Protein AF-A0A965PMW1-F1 (afdb_monomer)

Mean predicted aligned error: 20.01 Å

Radius of gyration: 27.86 Å; Cα contacts (8 Å, |Δi|>4): 475; chains: 1; bounding box: 63×75×69 Å

Nearest PDB structures (foldseek):
  8hjw-assembly1_B  TM=5.246E-01  e=1.794E-01  Chloroflexus aurantiacus
  1jzt-assembly1_A  TM=4.539E-01  e=1.115E-01  Saccharomyces cerevisiae
  6g6v-assembly1_A  TM=6.018E-01  e=4.377E-01  Mycobacterium tuberculosis H37Rv
  3d3k-assembly1_B  TM=4.411E-01  e=4.930E-01  Homo sapiens
  2f9f-assembly1_A  TM=4.747E-01  e=9.481E-01  Archaeoglobus fulgidus DSM 4304

Foldseek 3Di:
DAWDADPVRAIADPPDDRDHNDNVRRVVVVVVVCVVVVHDVVVVPLQQDQLEEEEEDPVALLAVVNLVVVLVSVVVVGQYAYEYQDAPVPCPSVCVSCVVSVRDPVRYHHPVRDQCLVVCSVVSHQEYEEQDPVSQVVNVVRHNHQYWHWPDDNVDTDTDRDDPDPDDPPPVPPPPPQDWDLPFDPLLLVLLVVLVVCCVVPNDPADDPVLNVLSVCSVVSHTHGLVRLVVLLVCVVLVVLCPQDPVRDRRVSSCSSSRHPRNNVCSVVVNVVVVVVCVVPDPDPPPPPQDQPDADPVVRDTDGDPDDAPDQDPVRDGHHVCPCVVVCVVCVVVVNDDDDDPDDPVDDDDD

Structure (mmCIF, N/CA/C/O backbone):
data_AF-A0A965PMW1-F1
#
_entry.id   AF-A0A965PMW1-F1
#
loop_
_atom_site.group_PDB
_atom_site.id
_atom_site.type_symbol
_atom_site.label_atom_id
_atom_site.label_alt_id
_atom_site.label_comp_id
_atom_site.label_asym_id
_atom_site.label_entity_id
_atom_site.label_seq_id
_atom_site.pdbx_PDB_ins_code
_atom_site.Cartn_x
_atom_site.Cartn_y
_atom_site.Cartn_z
_atom_site.occupancy
_atom_site.B_iso_or_equiv
_atom_site.auth_seq_id
_atom_site.auth_comp_id
_atom_site.auth_asym_id
_atom_site.auth_atom_id
_atom_site.pdbx_PDB_model_num
ATOM 1 N N . MET A 1 1 ? -21.856 -0.845 21.610 1.00 62.38 1 MET A N 1
ATOM 2 C CA . MET A 1 1 ? -22.686 0.350 21.436 1.00 62.38 1 MET A CA 1
ATOM 3 C C . MET A 1 1 ? -22.948 0.983 22.792 1.00 62.38 1 MET A C 1
ATOM 5 O O . MET A 1 1 ? -23.988 0.737 23.389 1.00 62.38 1 MET A O 1
ATOM 9 N N . PRO A 1 2 ? -22.039 1.828 23.284 1.00 74.81 2 PRO A N 1
ATOM 10 C CA . PRO A 1 2 ? -22.284 2.564 24.512 1.00 74.81 2 PRO A CA 1
ATOM 11 C C . PRO A 1 2 ? -23.347 3.649 24.327 1.00 74.81 2 PRO A C 1
ATOM 13 O O . PRO A 1 2 ? -23.647 4.106 23.215 1.00 74.81 2 PRO A O 1
ATOM 16 N N . VAL A 1 3 ? -23.906 4.079 25.453 1.00 83.56 3 VAL A N 1
ATOM 17 C CA . VAL A 1 3 ? -24.819 5.216 25.542 1.00 83.56 3 VAL A CA 1
ATOM 18 C C . VAL A 1 3 ? -24.032 6.518 25.411 1.00 83.56 3 VAL A C 1
ATOM 20 O O . VAL A 1 3 ? -23.012 6.708 26.065 1.00 83.56 3 VAL A O 1
ATOM 23 N N . ARG A 1 4 ? -24.493 7.430 24.548 1.00 86.81 4 ARG A N 1
ATOM 24 C CA . ARG A 1 4 ? -23.808 8.706 24.274 1.00 86.81 4 ARG A CA 1
ATOM 25 C C . ARG A 1 4 ? -24.767 9.889 24.371 1.00 86.81 4 ARG A C 1
ATOM 27 O O . ARG A 1 4 ? -25.910 9.806 23.915 1.00 86.81 4 ARG A O 1
ATOM 34 N N . LYS A 1 5 ? -24.288 11.003 24.934 1.00 92.94 5 LYS A N 1
ATOM 35 C CA . LYS A 1 5 ? -25.016 12.278 24.984 1.00 92.94 5 LYS A CA 1
ATOM 36 C C . LYS A 1 5 ? -24.934 12.982 23.631 1.00 92.94 5 LYS A C 1
ATOM 38 O O . LYS A 1 5 ? -23.873 13.064 23.021 1.00 92.94 5 LYS A O 1
ATOM 43 N N . CYS A 1 6 ? -26.060 13.494 23.167 1.00 89.69 6 CYS A N 1
ATOM 44 C CA . CYS A 1 6 ? -26.183 14.238 21.925 1.00 89.69 6 CYS A CA 1
ATOM 45 C C . CYS A 1 6 ? -26.079 15.749 22.164 1.00 89.69 6 CYS A C 1
ATOM 47 O O . CYS A 1 6 ? -26.344 16.246 23.262 1.00 89.69 6 CYS A O 1
ATOM 49 N N . SER A 1 7 ? -25.776 16.498 21.102 1.00 91.12 7 SER A N 1
ATOM 50 C CA . SER A 1 7 ? -25.694 17.967 21.126 1.00 91.12 7 SER A CA 1
ATOM 51 C C . SER A 1 7 ? -27.002 18.646 21.557 1.00 91.12 7 SER A C 1
ATOM 53 O O . SER A 1 7 ? -26.975 19.712 22.159 1.00 91.12 7 SER A O 1
ATOM 55 N N . ASN A 1 8 ? -28.151 18.008 21.319 1.00 89.12 8 ASN A N 1
ATOM 56 C CA . ASN A 1 8 ? -29.474 18.493 21.729 1.00 89.12 8 ASN A CA 1
ATOM 57 C C . ASN A 1 8 ? -29.841 18.170 23.197 1.00 89.12 8 ASN A C 1
ATOM 59 O O . ASN A 1 8 ? -31.004 18.297 23.580 1.00 89.12 8 ASN A O 1
ATOM 63 N N . GLY A 1 9 ? -28.889 17.690 24.005 1.00 91.44 9 GLY A N 1
ATOM 64 C CA . GLY A 1 9 ? -29.090 17.351 25.417 1.00 91.44 9 GLY A CA 1
ATOM 65 C C . GLY A 1 9 ? -29.793 16.013 25.680 1.00 91.44 9 GLY A C 1
ATOM 66 O O . GLY A 1 9 ? -29.902 15.614 26.840 1.00 91.44 9 GLY A O 1
ATOM 67 N N . LYS A 1 10 ? -30.242 15.306 24.635 1.00 95.88 10 LYS A N 1
ATOM 68 C CA . LYS A 1 10 ? -30.768 13.933 24.717 1.00 95.88 10 LYS A CA 1
ATOM 69 C C . LYS A 1 10 ? -29.634 12.905 24.624 1.00 95.88 10 LYS A C 1
ATOM 71 O O . LYS A 1 10 ? -28.471 13.265 24.484 1.00 95.88 10 LYS A O 1
ATOM 76 N N . TRP A 1 11 ? -29.975 11.626 24.691 1.00 94.44 11 TRP A N 1
ATOM 77 C CA . TRP A 1 11 ? -29.056 10.490 24.663 1.00 94.44 11 TRP A CA 1
ATOM 78 C C . TRP A 1 11 ? -29.457 9.497 23.565 1.00 94.44 11 TRP A C 1
ATOM 80 O O . TRP A 1 11 ? -30.624 9.457 23.160 1.00 94.44 11 TRP A O 1
ATOM 90 N N . ARG A 1 12 ? -28.495 8.700 23.092 1.00 89.31 12 ARG A N 1
ATOM 91 C CA . ARG A 1 12 ? -28.664 7.628 22.092 1.00 89.31 12 ARG A CA 1
ATOM 92 C C . ARG A 1 12 ? -27.867 6.378 22.470 1.00 89.31 12 ARG A C 1
ATOM 94 O O . ARG A 1 12 ? -26.944 6.472 23.276 1.00 89.31 12 ARG A O 1
ATOM 101 N N . ILE A 1 13 ? -28.201 5.241 21.861 1.00 83.12 13 ILE A N 1
ATOM 102 C CA . ILE A 1 13 ? -27.450 3.978 21.961 1.00 83.12 13 ILE A CA 1
ATOM 103 C C . ILE A 1 13 ? -26.672 3.798 20.653 1.00 83.12 13 ILE A C 1
ATOM 105 O O . ILE A 1 13 ? -27.290 3.754 19.588 1.00 83.12 13 ILE A O 1
ATOM 109 N N . GLY A 1 14 ? -25.336 3.741 20.721 1.00 79.88 14 GLY A N 1
ATOM 110 C CA . GLY A 1 14 ? -24.461 3.711 19.540 1.00 79.88 14 GLY A CA 1
ATOM 111 C C . GLY A 1 14 ? -24.808 4.799 18.513 1.00 79.88 14 GLY A C 1
ATOM 112 O O . GLY A 1 14 ? -24.840 5.982 18.859 1.00 79.88 14 GLY A O 1
ATOM 113 N N . ASP A 1 15 ? -25.100 4.397 17.272 1.00 76.88 15 ASP A N 1
ATOM 114 C CA . ASP A 1 15 ? -25.455 5.303 16.165 1.00 76.88 15 ASP A CA 1
ATOM 115 C C . ASP A 1 15 ? -26.965 5.571 16.017 1.00 76.88 15 ASP A C 1
ATOM 117 O O . ASP A 1 15 ? -27.387 6.232 15.068 1.00 76.88 15 ASP A O 1
ATOM 121 N N . GLY A 1 16 ? -27.791 5.098 16.956 1.00 80.88 16 GLY A N 1
ATOM 122 C CA . GLY A 1 16 ? -29.240 5.311 16.941 1.00 80.88 16 GLY A CA 1
ATOM 123 C C . GLY A 1 16 ? -29.669 6.773 17.132 1.00 80.88 16 GLY A C 1
ATOM 124 O O . GLY A 1 16 ? -28.868 7.674 17.400 1.00 80.88 16 GLY A O 1
ATOM 125 N N . GLU A 1 17 ? -30.974 7.019 17.026 1.00 86.06 17 GLU A N 1
ATOM 126 C CA . GLU A 1 17 ? -31.536 8.361 17.188 1.00 86.06 17 GLU A CA 1
ATOM 127 C C . GLU A 1 17 ? -31.382 8.913 18.620 1.00 86.06 17 GLU A C 1
ATOM 129 O O . GLU A 1 17 ? -31.457 8.194 19.620 1.00 86.06 17 GLU A O 1
ATOM 134 N N . CYS A 1 18 ? -31.222 10.235 18.728 1.00 90.44 18 CYS A N 1
ATOM 135 C CA . CYS A 1 18 ? -31.131 10.973 19.993 1.00 90.44 18 CYS A CA 1
ATOM 136 C C . CYS A 1 18 ? -32.509 11.149 20.647 1.00 90.44 18 CYS A C 1
ATOM 138 O O . CYS A 1 18 ? -33.062 12.254 20.674 1.00 90.44 18 CYS A O 1
ATOM 140 N N . VAL A 1 19 ? -33.087 10.059 21.150 1.00 95.56 19 VAL A N 1
ATOM 141 C CA . VAL A 1 19 ? -34.476 10.020 21.641 1.00 95.56 19 VAL A CA 1
ATOM 142 C C . VAL A 1 19 ? -34.597 9.984 23.163 1.00 95.56 19 VAL A C 1
ATOM 144 O O . VAL A 1 19 ? -35.621 10.405 23.706 1.00 95.56 19 VAL A O 1
ATOM 147 N N . TYR A 1 20 ? -33.558 9.551 23.877 1.00 94.12 20 TYR A N 1
ATOM 148 C CA . TYR A 1 20 ? -33.633 9.341 25.322 1.00 94.12 20 TYR A CA 1
ATOM 149 C C . TYR A 1 20 ? -33.415 10.648 26.088 1.00 94.12 20 TYR A C 1
ATOM 151 O O . TYR A 1 20 ? -32.439 11.360 25.881 1.00 94.12 20 TYR A O 1
ATOM 159 N N . ARG A 1 21 ? -34.326 10.985 27.006 1.00 95.31 21 ARG A N 1
ATOM 160 C CA . ARG A 1 21 ? -34.247 12.239 27.781 1.00 95.31 21 ARG A CA 1
ATOM 161 C C . ARG A 1 21 ? -33.176 12.217 28.873 1.00 95.31 21 ARG A C 1
ATOM 163 O O . ARG A 1 21 ? -32.701 13.273 29.267 1.00 95.31 21 ARG A O 1
ATOM 170 N N . THR A 1 22 ? -32.814 11.037 29.369 1.00 93.88 22 THR A N 1
ATOM 171 C CA . THR A 1 22 ? -31.814 10.858 30.427 1.00 93.88 22 THR A CA 1
ATOM 172 C C . THR A 1 22 ? -30.894 9.690 30.093 1.00 93.88 22 THR A C 1
ATOM 174 O O . THR A 1 22 ? -31.310 8.738 29.430 1.00 93.88 22 THR A O 1
ATOM 177 N N . GLU A 1 23 ? -29.663 9.742 30.595 1.00 89.75 23 GLU A N 1
ATOM 178 C CA . GLU A 1 23 ? -28.668 8.673 30.461 1.00 89.75 23 GLU A CA 1
ATOM 179 C C . GLU A 1 23 ? -29.187 7.345 31.016 1.00 89.75 23 GLU A C 1
ATOM 181 O O . GLU A 1 23 ? -29.153 6.322 30.341 1.00 89.75 23 GLU A O 1
ATOM 186 N N . ALA A 1 24 ? -29.796 7.380 32.206 1.00 88.44 24 ALA A N 1
ATOM 187 C CA . ALA A 1 24 ? -30.389 6.205 32.838 1.00 88.44 24 ALA A CA 1
ATOM 188 C C . ALA A 1 24 ? -31.486 5.547 31.980 1.00 88.44 24 ALA A C 1
ATOM 190 O O . ALA A 1 24 ? -31.654 4.331 32.023 1.00 88.44 24 ALA A O 1
ATOM 191 N N . ALA A 1 25 ? -32.245 6.326 31.199 1.00 87.56 25 ALA A N 1
ATOM 192 C CA . ALA A 1 25 ? -33.245 5.771 30.289 1.00 87.56 25 ALA A CA 1
ATOM 193 C C . ALA A 1 25 ? -32.600 5.080 29.078 1.00 87.56 25 ALA A C 1
ATOM 195 O O . ALA A 1 25 ? -33.056 4.007 28.692 1.00 87.56 25 ALA A O 1
ATOM 196 N N . ALA A 1 26 ? -31.533 5.661 28.524 1.00 90.06 26 ALA A N 1
ATOM 197 C CA . ALA A 1 26 ? -30.766 5.048 27.443 1.00 90.06 26 ALA A CA 1
ATOM 198 C C . ALA A 1 26 ? -30.053 3.767 27.911 1.00 90.06 26 ALA A C 1
ATOM 200 O O . ALA A 1 26 ? -30.127 2.755 27.223 1.00 90.06 26 ALA A O 1
ATOM 201 N N . ASN A 1 27 ? -29.460 3.771 29.111 1.00 84.44 27 ASN A N 1
ATOM 202 C CA . ASN A 1 27 ? -28.799 2.595 29.689 1.00 84.44 27 ASN A CA 1
ATOM 203 C C . ASN A 1 27 ? -29.787 1.447 29.923 1.00 84.44 27 ASN A C 1
ATOM 205 O O . ASN A 1 27 ? -29.511 0.313 29.550 1.00 84.44 27 ASN A O 1
ATOM 209 N N . ARG A 1 28 ? -30.984 1.726 30.457 1.00 82.94 28 ARG A N 1
ATOM 210 C CA . ARG A 1 28 ? -32.025 0.692 30.604 1.00 82.94 28 ARG A CA 1
ATOM 211 C C . ARG A 1 28 ? -32.456 0.092 29.266 1.00 82.94 28 ARG A C 1
ATOM 213 O O . ARG A 1 28 ? -32.662 -1.114 29.183 1.00 82.94 28 ARG A O 1
ATOM 220 N N . ALA A 1 29 ? -32.602 0.921 28.234 1.00 82.88 29 ALA A N 1
ATOM 221 C CA . ALA A 1 29 ? -32.958 0.448 26.900 1.00 82.88 29 ALA A CA 1
ATOM 222 C C . ALA A 1 29 ? -31.827 -0.369 26.253 1.00 82.88 29 ALA A C 1
ATOM 224 O O . ALA A 1 29 ? -32.101 -1.355 25.576 1.00 82.88 29 ALA A O 1
ATOM 225 N N . TYR A 1 30 ? -30.571 -0.009 26.513 1.00 82.19 30 TYR A N 1
ATOM 226 C CA . TYR A 1 30 ? -29.408 -0.757 26.050 1.00 82.19 30 TYR A CA 1
ATOM 227 C C . TYR A 1 30 ? -29.298 -2.136 26.715 1.00 82.19 30 TYR A C 1
ATOM 229 O O . TYR A 1 30 ? -29.185 -3.137 26.016 1.00 82.19 30 TYR A O 1
ATOM 237 N N . VAL A 1 31 ? -29.461 -2.221 28.039 1.00 80.00 31 VAL A N 1
ATOM 238 C CA . VAL A 1 31 ? -29.500 -3.507 28.761 1.00 80.00 31 VAL A CA 1
ATOM 239 C C . VAL A 1 31 ? -30.632 -4.405 28.245 1.00 80.00 31 VAL A C 1
ATOM 241 O O . VAL A 1 31 ? -30.440 -5.605 28.056 1.00 80.00 31 VAL A O 1
ATOM 244 N N . ALA A 1 32 ? -31.808 -3.834 27.965 1.00 77.94 32 ALA A N 1
ATOM 245 C CA . ALA A 1 32 ? -32.921 -4.584 27.386 1.00 77.94 32 ALA A CA 1
ATOM 246 C C . ALA A 1 32 ? -32.609 -5.098 25.970 1.00 77.94 32 ALA A C 1
ATOM 248 O O . ALA A 1 32 ? -32.949 -6.231 25.645 1.00 77.94 32 ALA A O 1
ATOM 249 N N . TYR A 1 33 ? -31.941 -4.289 25.144 1.00 77.50 33 TYR A N 1
ATOM 250 C CA . TYR A 1 33 ? -31.475 -4.699 23.821 1.00 77.50 33 TYR A CA 1
ATOM 251 C C . TYR A 1 33 ? -30.521 -5.900 23.904 1.00 77.50 33 TYR A C 1
ATOM 253 O O . TYR A 1 33 ? -30.748 -6.888 23.211 1.00 77.50 33 TYR A O 1
ATOM 261 N N . LEU A 1 34 ? -29.523 -5.856 24.792 1.00 75.38 34 LEU A N 1
ATOM 262 C CA . LEU A 1 34 ? -28.569 -6.955 24.998 1.00 75.38 34 LEU A CA 1
ATOM 263 C C . LEU A 1 34 ? -29.274 -8.246 25.437 1.00 75.38 34 LEU A C 1
ATOM 265 O O . LEU A 1 34 ? -29.030 -9.323 24.899 1.00 75.38 34 LEU A O 1
ATOM 269 N N . ALA A 1 35 ? -30.233 -8.132 26.359 1.00 72.94 35 ALA A N 1
ATOM 270 C CA . ALA A 1 35 ? -31.015 -9.273 26.826 1.00 72.94 35 ALA A CA 1
ATOM 271 C C . ALA A 1 35 ? -31.896 -9.903 25.727 1.00 72.94 35 ALA A C 1
ATOM 273 O O . ALA A 1 35 ? -32.087 -11.117 25.724 1.00 72.94 35 ALA A O 1
ATOM 274 N N . ILE A 1 36 ? -32.442 -9.098 24.807 1.00 72.00 36 ILE A N 1
ATOM 275 C CA . ILE A 1 36 ? -33.278 -9.576 23.691 1.00 72.00 36 ILE A CA 1
ATOM 276 C C . ILE A 1 36 ? -32.430 -10.262 22.616 1.00 72.00 36 ILE A C 1
ATOM 278 O O . ILE A 1 36 ? -32.854 -11.263 22.041 1.00 72.00 36 ILE A O 1
ATOM 282 N N . THR A 1 37 ? -31.256 -9.711 22.323 1.00 69.00 37 THR A N 1
ATOM 283 C CA . THR A 1 37 ? -30.368 -10.201 21.260 1.00 69.00 37 THR A CA 1
ATOM 284 C C . THR A 1 37 ? -29.486 -11.365 21.707 1.00 69.00 37 THR A C 1
ATOM 286 O O . THR A 1 37 ? -28.988 -12.104 20.861 1.00 69.00 37 THR A O 1
ATOM 289 N N . GLY A 1 38 ? -29.319 -11.565 23.019 1.00 72.75 38 GLY A N 1
ATOM 290 C CA . GLY A 1 38 ? -28.366 -12.531 23.571 1.00 72.75 38 GLY A CA 1
ATOM 291 C C . GLY A 1 38 ? -26.914 -12.053 23.483 1.00 72.75 38 GLY A C 1
ATOM 292 O O . GLY A 1 38 ? -25.996 -12.851 23.671 1.00 72.75 38 GLY A O 1
ATOM 293 N N . GLU A 1 39 ? -26.709 -10.770 23.184 1.00 68.06 39 GLU A N 1
ATOM 294 C CA . GLU A 1 39 ? -25.403 -10.124 23.138 1.00 68.06 39 GLU A CA 1
ATOM 295 C C . GLU A 1 39 ? -24.958 -9.700 24.551 1.00 68.06 39 GLU A C 1
ATOM 297 O O . GLU A 1 39 ? -25.763 -9.488 25.458 1.00 68.06 39 GLU A O 1
ATOM 302 N N . THR A 1 40 ? -23.651 -9.574 24.759 1.00 68.50 40 THR A N 1
ATOM 303 C CA . THR A 1 40 ? -23.038 -9.175 26.036 1.00 68.50 40 THR A CA 1
ATOM 304 C C . THR A 1 40 ? -22.438 -7.776 25.933 1.00 68.50 40 THR A C 1
ATOM 306 O O . THR A 1 40 ? -21.999 -7.365 24.861 1.00 68.50 40 THR A O 1
ATOM 309 N N . GLU A 1 41 ? -22.358 -7.039 27.046 1.00 59.72 41 GLU A N 1
ATOM 310 C CA . GLU A 1 41 ? -21.728 -5.706 27.066 1.00 59.72 41 GLU A CA 1
ATOM 311 C C . GLU A 1 41 ? -20.293 -5.735 26.508 1.00 59.72 41 GLU A C 1
ATOM 313 O O . GLU A 1 41 ? -19.927 -4.852 25.739 1.00 59.72 41 GLU A O 1
ATOM 318 N N . ALA A 1 42 ? -19.535 -6.805 26.777 1.00 57.25 42 ALA A N 1
ATOM 319 C CA . ALA A 1 42 ? -18.172 -7.019 26.278 1.00 57.25 42 ALA A CA 1
ATOM 320 C C . ALA A 1 42 ? -18.072 -7.175 24.744 1.00 57.25 42 ALA A C 1
ATOM 322 O O . ALA A 1 42 ? -17.027 -6.898 24.154 1.00 57.25 42 ALA A O 1
ATOM 323 N N . GLN A 1 43 ? -19.148 -7.597 24.068 1.00 52.50 43 GLN A N 1
ATOM 324 C CA . GLN A 1 43 ? -19.219 -7.637 22.595 1.00 52.50 43 GLN A CA 1
ATOM 325 C C . GLN A 1 43 ? -19.457 -6.249 21.981 1.00 52.50 43 GLN A C 1
ATOM 327 O O . GLN A 1 43 ? -19.457 -6.081 20.762 1.00 52.50 43 GLN A O 1
ATOM 332 N N . HIS A 1 44 ? -19.663 -5.250 22.833 1.00 57.72 44 HIS A N 1
ATOM 333 C CA . HIS A 1 44 ? -20.137 -3.929 22.476 1.00 57.72 44 HIS A CA 1
ATOM 334 C C . HIS A 1 44 ? -19.411 -2.805 23.222 1.00 57.72 44 HIS A C 1
ATOM 336 O O . HIS A 1 44 ? -19.807 -1.640 23.096 1.00 57.72 44 HIS A O 1
ATOM 342 N N . GLU A 1 45 ? -18.349 -3.128 23.952 1.00 56.22 45 GLU A N 1
ATOM 343 C CA . GLU A 1 45 ? -17.317 -2.165 24.313 1.00 56.22 45 GLU A CA 1
ATOM 344 C C . GLU A 1 45 ? -16.769 -1.530 23.029 1.00 56.22 45 GLU A C 1
ATOM 346 O O . GLU A 1 45 ? -16.765 -2.166 21.971 1.00 56.22 45 GLU A O 1
ATOM 351 N N . ASP A 1 46 ? -16.390 -0.252 23.105 1.00 55.59 46 ASP A N 1
ATOM 352 C CA . ASP A 1 46 ? -15.849 0.571 22.011 1.00 55.59 46 ASP A CA 1
ATOM 353 C C . ASP A 1 46 ? -14.465 0.053 21.552 1.00 55.59 46 ASP A C 1
ATOM 355 O O . ASP A 1 46 ? -13.497 0.808 21.489 1.00 55.59 46 ASP A O 1
ATOM 359 N N . LYS A 1 47 ? -14.353 -1.243 21.237 1.00 66.44 47 LYS A N 1
ATOM 360 C CA . LYS A 1 47 ? -13.121 -1.830 20.737 1.00 66.44 47 LYS A CA 1
ATOM 361 C C . LYS A 1 47 ? -12.813 -1.205 19.392 1.00 66.44 47 LYS A C 1
ATOM 363 O O . LYS A 1 47 ? -13.570 -1.337 18.421 1.00 66.44 47 LYS A O 1
ATOM 368 N N . ALA A 1 48 ? -11.668 -0.546 19.386 1.00 78.38 48 ALA A N 1
ATOM 369 C CA . ALA A 1 48 ? -11.025 0.038 18.237 1.00 78.38 48 ALA A CA 1
ATOM 370 C C . ALA A 1 48 ? -11.082 -0.930 17.037 1.00 78.38 48 ALA A C 1
ATOM 372 O O . ALA A 1 48 ? -10.715 -2.106 17.138 1.00 78.38 48 ALA A O 1
ATOM 373 N N . ASP A 1 49 ? -11.587 -0.463 15.890 1.00 80.06 49 ASP A N 1
ATOM 374 C CA . ASP A 1 49 ? -11.670 -1.287 14.684 1.00 80.06 49 ASP A CA 1
ATOM 375 C C . ASP A 1 49 ? -10.266 -1.442 14.111 1.00 80.06 49 ASP A C 1
ATOM 377 O O . ASP A 1 49 ? -9.740 -0.523 13.482 1.00 80.06 49 ASP A O 1
ATOM 381 N N . LYS A 1 50 ? -9.669 -2.622 14.304 1.00 82.19 50 LYS A N 1
ATOM 382 C CA . LYS A 1 50 ? -8.297 -2.930 13.875 1.00 82.19 50 LYS A CA 1
ATOM 383 C C . LYS A 1 50 ? -8.047 -2.697 12.382 1.00 82.19 50 LYS A C 1
ATOM 385 O O . LYS A 1 50 ? -6.898 -2.516 11.996 1.00 82.19 50 LYS A O 1
ATOM 390 N N . ASN A 1 51 ? -9.091 -2.658 11.549 1.00 81.88 51 ASN A N 1
ATOM 391 C CA . ASN A 1 51 ? -8.969 -2.377 10.118 1.00 81.88 51 ASN A CA 1
ATOM 392 C C . ASN A 1 51 ? -8.984 -0.876 9.788 1.00 81.88 51 ASN A C 1
ATOM 394 O O . ASN A 1 51 ? -8.762 -0.506 8.633 1.00 81.88 51 ASN A O 1
ATOM 398 N N . LYS A 1 52 ? -9.254 0.005 10.756 1.00 89.88 52 LYS A N 1
ATOM 399 C CA . LYS A 1 52 ? -9.189 1.460 10.589 1.00 89.88 52 LYS A CA 1
ATOM 400 C C . LYS A 1 52 ? -7.872 1.994 11.124 1.00 89.88 52 LYS A C 1
ATOM 402 O O . LYS A 1 52 ? -7.555 1.830 12.298 1.00 89.88 52 LYS A O 1
ATOM 407 N N . VAL A 1 53 ? -7.144 2.692 10.268 1.00 96.25 53 VAL A N 1
ATOM 408 C CA . VAL A 1 53 ? -5.849 3.287 10.603 1.00 96.25 53 VAL A CA 1
ATOM 409 C C . VAL A 1 53 ? -5.933 4.786 10.397 1.00 96.25 53 VAL A C 1
ATOM 411 O O . VAL A 1 53 ? -6.508 5.222 9.400 1.00 96.25 53 VAL A O 1
ATOM 414 N N . SER A 1 54 ? -5.357 5.576 11.295 1.00 98.25 54 SER A N 1
ATOM 415 C CA . SER A 1 54 ? -5.184 7.005 11.072 1.00 98.25 54 SER A CA 1
ATOM 416 C C . SER A 1 54 ? -3.743 7.473 11.226 1.00 98.25 54 SER A C 1
ATOM 418 O O . SER A 1 54 ? -2.968 6.902 11.987 1.00 98.25 54 SER A O 1
ATOM 420 N N . PHE A 1 55 ? -3.410 8.534 10.500 1.00 97.94 55 PHE A N 1
ATOM 421 C CA . PHE A 1 55 ? -2.125 9.225 10.575 1.00 97.94 55 PHE A CA 1
ATOM 422 C C . PHE A 1 55 ? -2.355 10.687 10.957 1.00 97.94 55 PHE A C 1
ATOM 424 O O . PHE A 1 55 ? -3.311 11.304 10.462 1.00 97.94 55 PHE A O 1
ATOM 431 N N . ASP A 1 56 ? -1.479 11.239 11.796 1.00 97.31 56 ASP A N 1
ATOM 432 C CA . ASP A 1 56 ? -1.250 12.681 11.813 1.00 97.31 56 ASP A CA 1
ATOM 433 C C . ASP A 1 56 ? -0.668 13.152 10.476 1.00 97.31 56 ASP A C 1
ATOM 435 O O . ASP A 1 56 ? -0.147 12.366 9.680 1.00 97.31 56 ASP A O 1
ATOM 439 N N . PHE A 1 57 ? -0.794 14.445 10.202 1.00 95.56 57 PHE A N 1
ATOM 440 C CA . PHE A 1 57 ? -0.271 15.053 8.994 1.00 95.56 57 PHE A CA 1
ATOM 441 C C . PHE A 1 57 ? 1.121 15.662 9.187 1.00 95.56 57 PHE A C 1
ATOM 443 O O . PHE A 1 57 ? 2.075 15.172 8.582 1.00 95.56 57 PHE A O 1
ATOM 450 N N . ASP A 1 58 ? 1.211 16.723 9.989 1.00 90.00 58 ASP A N 1
ATOM 451 C CA . ASP A 1 58 ? 2.438 17.493 10.212 1.00 90.00 58 ASP A CA 1
ATOM 452 C C . ASP A 1 58 ? 3.503 16.614 10.873 1.00 90.00 58 ASP A C 1
ATOM 454 O O . ASP A 1 58 ? 3.178 15.837 11.766 1.00 90.00 58 ASP A O 1
ATOM 458 N N . ASP A 1 59 ? 4.745 16.671 10.384 1.00 84.62 59 ASP A N 1
ATOM 459 C CA . ASP A 1 59 ? 5.858 15.810 10.813 1.00 84.62 59 ASP A CA 1
ATOM 460 C C . ASP A 1 59 ? 5.556 14.291 10.802 1.00 84.62 59 ASP A C 1
ATOM 462 O O . ASP A 1 59 ? 6.255 13.487 11.423 1.00 84.62 59 ASP A O 1
ATOM 466 N N . THR A 1 60 ? 4.518 13.870 10.075 1.00 88.69 60 THR A N 1
ATOM 467 C CA . THR A 1 60 ? 4.094 12.472 9.970 1.00 88.69 60 THR A CA 1
ATOM 468 C C . THR A 1 60 ? 3.785 12.129 8.514 1.00 88.69 60 THR A C 1
ATOM 470 O O . THR A 1 60 ? 4.686 11.749 7.768 1.00 88.69 60 THR A O 1
ATOM 473 N N . LEU A 1 61 ? 2.535 12.260 8.054 1.00 92.00 61 LEU A N 1
ATOM 474 C CA . LEU A 1 61 ? 2.150 11.892 6.686 1.00 92.00 61 LEU A CA 1
ATOM 475 C C . LEU A 1 61 ? 2.731 12.833 5.620 1.00 92.00 61 LEU A C 1
ATOM 477 O O . LEU A 1 61 ? 2.740 12.491 4.438 1.00 92.00 61 LEU A O 1
ATOM 481 N N . GLU A 1 62 ? 3.229 14.008 5.995 1.00 85.75 62 GLU A N 1
ATOM 482 C CA . GLU A 1 62 ? 3.951 14.867 5.054 1.00 85.75 62 GLU A CA 1
ATOM 483 C C . GLU A 1 62 ? 5.205 14.195 4.473 1.00 85.75 62 GLU A C 1
ATOM 485 O O . GLU A 1 62 ? 5.559 14.460 3.322 1.00 85.75 62 GLU A O 1
ATOM 490 N N . TYR A 1 63 ? 5.811 13.247 5.196 1.00 81.50 63 TYR A N 1
ATOM 491 C CA . TYR A 1 63 ? 6.996 12.537 4.733 1.00 81.50 63 TYR A CA 1
ATOM 492 C C . TYR A 1 63 ? 6.659 11.432 3.713 1.00 81.50 63 TYR A C 1
ATOM 494 O O . TYR A 1 63 ? 5.837 10.551 3.994 1.00 81.50 63 TYR A O 1
ATOM 502 N N . PRO A 1 64 ? 7.339 11.381 2.547 1.00 79.31 64 PRO A N 1
ATOM 503 C CA . PRO A 1 64 ? 7.081 10.374 1.511 1.00 79.31 64 PRO A CA 1
ATOM 504 C C . PRO A 1 64 ? 7.175 8.918 1.991 1.00 79.31 64 PRO A C 1
ATOM 506 O O . PRO A 1 64 ? 6.463 8.044 1.496 1.00 79.31 64 PRO A O 1
ATOM 509 N N . SER A 1 65 ? 8.040 8.638 2.963 1.00 72.19 65 SER A N 1
ATOM 510 C CA . SER A 1 65 ? 8.208 7.320 3.585 1.00 72.19 65 SER A CA 1
ATOM 511 C C . SER A 1 65 ? 6.976 6.896 4.403 1.00 72.19 65 SER A C 1
ATOM 513 O O . SER A 1 65 ? 6.525 5.750 4.308 1.00 72.19 65 SER A O 1
ATOM 515 N N . VAL A 1 66 ? 6.348 7.824 5.131 1.00 80.25 66 VAL A N 1
ATOM 516 C CA . VAL A 1 66 ? 5.075 7.575 5.832 1.00 80.25 66 VAL A CA 1
ATOM 517 C C . VAL A 1 66 ? 3.928 7.432 4.827 1.00 80.25 66 VAL A C 1
ATOM 519 O O . VAL A 1 66 ? 3.087 6.542 4.965 1.00 80.25 66 VAL A O 1
ATOM 522 N N . GLN A 1 67 ? 3.930 8.212 3.742 1.00 87.00 67 GLN A N 1
ATOM 523 C CA . GLN A 1 67 ? 2.954 8.063 2.653 1.00 87.00 67 GLN A CA 1
ATOM 524 C C . GLN A 1 67 ? 3.018 6.678 1.993 1.00 87.00 67 GLN A C 1
ATOM 526 O O . GLN A 1 67 ? 1.980 6.093 1.679 1.00 87.00 67 GLN A O 1
ATOM 531 N N . GLN A 1 68 ? 4.216 6.112 1.802 1.00 77.38 68 GLN A N 1
ATOM 532 C CA . GLN A 1 68 ? 4.375 4.736 1.312 1.00 77.38 68 GLN A CA 1
ATOM 533 C C . GLN A 1 68 ? 3.761 3.717 2.277 1.00 77.38 68 GLN A C 1
ATOM 535 O O . GLN A 1 68 ? 3.079 2.789 1.835 1.00 77.38 68 GLN A O 1
ATOM 540 N N . THR A 1 69 ? 3.928 3.924 3.585 1.00 79.06 69 THR A N 1
ATOM 541 C CA . THR A 1 69 ? 3.282 3.097 4.614 1.00 79.06 69 THR A CA 1
ATOM 542 C C . THR A 1 69 ? 1.759 3.183 4.514 1.00 79.06 69 THR A C 1
ATOM 544 O O . THR A 1 69 ? 1.091 2.148 4.487 1.00 79.06 69 THR A O 1
ATOM 547 N N . ALA A 1 70 ? 1.197 4.384 4.354 1.00 85.56 70 ALA A N 1
ATOM 548 C CA . ALA A 1 70 ? -0.239 4.568 4.139 1.00 85.56 70 ALA A CA 1
ATOM 549 C C . ALA A 1 70 ? -0.737 3.854 2.864 1.00 85.56 70 ALA A C 1
ATOM 551 O O . ALA A 1 70 ? -1.739 3.137 2.920 1.00 85.56 70 ALA A O 1
ATOM 552 N N . LYS A 1 71 ? -0.011 3.963 1.734 1.00 81.12 71 LYS A N 1
ATOM 553 C CA . LYS A 1 71 ? -0.325 3.231 0.485 1.00 81.12 71 LYS A CA 1
ATOM 554 C C . LYS A 1 71 ? -0.313 1.716 0.699 1.00 81.12 71 LYS A C 1
ATOM 556 O O . LYS A 1 71 ? -1.209 1.025 0.218 1.00 81.12 71 LYS A O 1
ATOM 561 N N . ARG A 1 72 ? 0.683 1.192 1.421 1.00 77.75 72 ARG A N 1
ATOM 562 C CA . ARG A 1 72 ? 0.785 -0.241 1.735 1.00 77.75 72 ARG A CA 1
ATOM 563 C C . ARG A 1 72 ? -0.416 -0.716 2.550 1.00 77.75 72 ARG A C 1
ATOM 565 O O . ARG A 1 72 ? -1.067 -1.669 2.141 1.00 77.75 72 ARG A O 1
ATOM 572 N N . LEU A 1 73 ? -0.757 -0.018 3.633 1.00 77.69 73 LEU A N 1
ATOM 573 C CA . LEU A 1 73 ? -1.907 -0.374 4.471 1.00 77.69 73 LEU A CA 1
ATOM 574 C C . LEU A 1 73 ? -3.224 -0.326 3.682 1.00 77.69 73 LEU A C 1
ATOM 576 O O . LEU A 1 73 ? -4.060 -1.215 3.817 1.00 77.69 73 LEU A O 1
ATOM 580 N N . MET A 1 74 ? -3.403 0.648 2.788 1.00 83.88 74 MET A N 1
ATOM 581 C CA . MET A 1 74 ? -4.561 0.656 1.886 1.00 83.88 74 MET A CA 1
ATOM 582 C C . MET A 1 74 ? -4.611 -0.583 0.978 1.00 83.88 74 MET A C 1
ATOM 584 O O . MET A 1 74 ? -5.681 -1.164 0.802 1.00 83.88 74 MET A O 1
ATOM 588 N N . ASN A 1 75 ? -3.471 -1.008 0.425 1.00 68.31 75 ASN A N 1
ATOM 589 C CA . ASN A 1 75 ? -3.383 -2.207 -0.419 1.00 68.31 75 ASN A CA 1
ATOM 590 C C . ASN A 1 75 ? -3.625 -3.507 0.363 1.00 68.31 75 ASN A C 1
ATOM 592 O O . ASN A 1 75 ? -4.143 -4.469 -0.198 1.00 68.31 75 ASN A O 1
ATOM 596 N N . GLU A 1 76 ? -3.287 -3.527 1.651 1.00 70.19 76 GLU A N 1
ATOM 597 C CA . GLU A 1 76 ? -3.580 -4.628 2.578 1.00 70.19 76 GLU A CA 1
ATOM 598 C C . GLU A 1 76 ? -5.055 -4.663 3.025 1.00 70.19 76 GLU A C 1
ATOM 600 O O . GLU A 1 76 ? -5.470 -5.593 3.713 1.00 70.19 76 GLU A O 1
ATOM 605 N N . GLY A 1 77 ? -5.869 -3.684 2.611 1.00 68.44 77 GLY A N 1
ATOM 606 C CA . GLY A 1 77 ? -7.308 -3.634 2.877 1.00 68.44 77 GLY A CA 1
ATOM 607 C C . GLY A 1 77 ? -7.712 -2.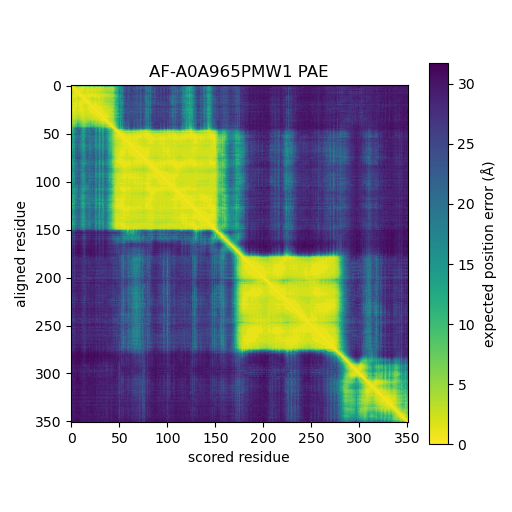767 4.071 1.00 68.44 77 GLY A C 1
ATOM 608 O O . GLY A 1 77 ? -8.899 -2.706 4.398 1.00 68.44 77 GLY A O 1
ATOM 609 N N . TYR A 1 78 ? -6.770 -2.060 4.702 1.00 84.88 78 TYR A N 1
ATOM 610 C CA . TYR A 1 78 ? -7.092 -1.137 5.787 1.00 84.88 78 TYR A CA 1
ATOM 611 C C . TYR A 1 78 ? -7.815 0.107 5.263 1.00 84.88 78 TYR A C 1
ATOM 613 O O . TYR A 1 78 ? -7.525 0.659 4.198 1.00 84.88 78 TYR A O 1
ATOM 621 N N . THR A 1 79 ? -8.752 0.606 6.064 1.00 87.81 79 THR A N 1
ATOM 622 C CA . THR A 1 79 ? -9.395 1.896 5.829 1.00 87.81 79 THR A CA 1
ATOM 623 C C . THR A 1 79 ? -8.562 2.997 6.472 1.00 87.81 79 THR A C 1
ATOM 625 O O . THR A 1 79 ? -8.573 3.149 7.692 1.00 87.81 79 THR A O 1
ATOM 628 N N . VAL A 1 80 ? -7.867 3.780 5.646 1.00 96.56 80 VAL A N 1
ATOM 629 C CA . VAL A 1 80 ? -6.983 4.857 6.112 1.00 96.56 80 VAL A CA 1
ATOM 630 C C . VAL A 1 80 ? -7.725 6.191 6.261 1.00 96.56 80 VAL A C 1
ATOM 632 O O . VAL A 1 80 ? -8.519 6.577 5.395 1.00 96.56 80 VAL A O 1
ATOM 635 N N . TYR A 1 81 ? -7.441 6.880 7.366 1.00 98.50 81 TYR A N 1
ATOM 636 C CA . TYR A 1 81 ? -7.946 8.191 7.770 1.00 98.50 81 TYR A CA 1
ATOM 637 C C . TYR A 1 81 ? -6.789 9.152 8.044 1.00 98.50 81 TYR A C 1
ATOM 639 O O . TYR A 1 81 ? -5.716 8.729 8.463 1.00 98.50 81 TYR A O 1
ATOM 647 N N . ILE A 1 82 ? -7.018 10.451 7.864 1.00 98.50 82 ILE A N 1
ATOM 648 C CA . ILE A 1 82 ? -6.081 11.489 8.306 1.00 98.50 82 ILE A CA 1
ATOM 649 C C . ILE A 1 82 ? -6.759 12.288 9.410 1.00 98.50 82 ILE A C 1
ATOM 651 O O . ILE A 1 82 ? -7.900 12.721 9.237 1.00 98.50 82 ILE A O 1
ATOM 655 N N . ILE A 1 83 ? -6.083 12.461 10.542 1.00 98.25 83 ILE A N 1
ATOM 656 C CA . ILE A 1 83 ? -6.578 13.251 11.673 1.00 98.25 83 ILE A CA 1
ATOM 657 C C . ILE A 1 83 ? -5.484 14.249 12.028 1.00 98.25 83 ILE A C 1
ATOM 659 O O . ILE A 1 83 ? -4.444 13.847 12.525 1.00 98.25 83 ILE A O 1
ATOM 663 N N . THR A 1 84 ? -5.716 15.536 11.783 1.00 97.50 84 THR A N 1
ATOM 664 C CA . THR A 1 84 ? -4.717 16.599 11.982 1.00 97.50 84 THR A CA 1
ATOM 665 C C . THR A 1 84 ? -5.266 17.709 12.868 1.00 97.50 84 THR A C 1
ATOM 667 O O . THR A 1 84 ? -6.465 18.007 12.848 1.00 97.50 84 THR A O 1
ATOM 670 N N . ARG A 1 85 ? -4.376 18.366 13.619 1.00 93.50 85 ARG A N 1
ATOM 671 C CA . ARG A 1 85 ? -4.711 19.555 14.414 1.00 93.50 85 ARG A CA 1
ATOM 672 C C . ARG A 1 85 ? -4.832 20.838 13.614 1.00 93.50 85 ARG A C 1
ATOM 674 O O . ARG A 1 85 ? -5.262 21.847 14.180 1.00 93.50 85 ARG A O 1
ATOM 681 N N . ARG A 1 86 ? -4.463 20.828 12.331 1.00 92.62 86 ARG A N 1
ATOM 682 C CA . ARG A 1 86 ? -4.591 22.000 11.463 1.00 92.62 86 ARG A CA 1
ATOM 683 C C . ARG A 1 86 ? -6.006 22.573 11.522 1.00 92.62 86 ARG A C 1
ATOM 685 O O . ARG A 1 86 ? -6.991 21.862 11.731 1.00 92.62 86 ARG A O 1
ATOM 692 N N . GLN A 1 87 ? -6.093 23.884 11.321 1.00 93.06 87 GLN A N 1
ATOM 693 C CA . GLN A 1 87 ? -7.369 24.520 11.024 1.00 93.06 87 GLN A CA 1
ATOM 694 C C . GLN A 1 87 ? -7.857 24.015 9.668 1.00 93.06 87 GLN A C 1
ATOM 696 O O . GLN A 1 87 ? -7.056 23.865 8.747 1.00 93.06 87 GLN A O 1
ATOM 701 N N . GLU A 1 88 ? -9.161 23.805 9.516 1.00 89.62 88 GLU A N 1
ATOM 702 C CA . GLU A 1 88 ? -9.747 23.395 8.236 1.00 89.62 88 GLU A CA 1
ATOM 703 C C . GLU A 1 88 ? -9.445 24.404 7.118 1.00 89.62 88 GLU A C 1
ATOM 705 O O . GLU A 1 88 ? -9.322 24.029 5.959 1.00 89.62 88 GLU A O 1
ATOM 710 N N . SER A 1 89 ? -9.234 25.682 7.441 1.00 89.06 89 SER A N 1
ATOM 711 C CA . SER A 1 89 ? -8.779 26.690 6.476 1.00 89.06 89 SER A CA 1
ATOM 712 C C . SER A 1 89 ? -7.360 26.450 5.937 1.00 89.06 89 SER A C 1
ATOM 714 O O . SER A 1 89 ? -7.036 26.958 4.870 1.00 89.06 89 SER A O 1
ATOM 716 N N . ALA A 1 90 ? -6.527 25.661 6.621 1.00 91.75 90 ALA A N 1
ATOM 717 C CA . ALA A 1 90 ? -5.154 25.316 6.240 1.00 91.75 90 ALA A CA 1
ATOM 718 C C . ALA A 1 90 ? -5.067 23.917 5.586 1.00 91.75 90 ALA A C 1
ATOM 720 O O . ALA A 1 90 ? -4.169 23.122 5.882 1.00 91.75 90 ALA A O 1
ATOM 721 N N . ASN A 1 91 ? -6.029 23.601 4.715 1.00 94.81 91 ASN A N 1
ATOM 722 C CA . ASN A 1 91 ? -6.232 22.259 4.164 1.00 94.81 91 ASN A CA 1
ATOM 723 C C . ASN A 1 91 ? -5.399 21.925 2.916 1.00 94.81 91 ASN A C 1
ATOM 725 O O . ASN A 1 91 ? -5.229 20.741 2.633 1.00 94.81 91 ASN A O 1
ATOM 729 N N . ASP A 1 92 ? -4.870 22.917 2.194 1.00 94.31 92 ASP A N 1
ATOM 730 C CA . ASP A 1 92 ? -4.316 22.720 0.844 1.00 94.31 92 ASP A CA 1
ATOM 731 C C . ASP A 1 92 ? -3.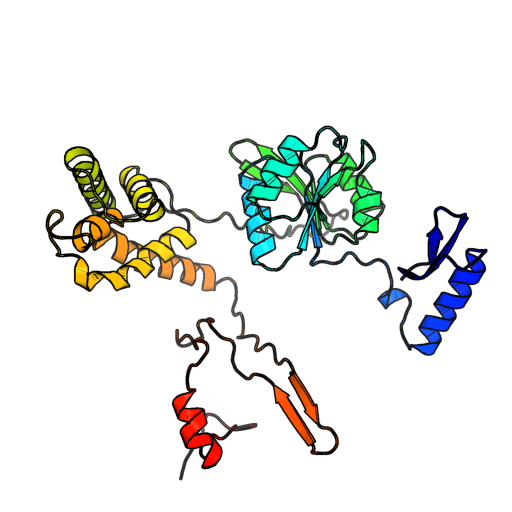251 21.613 0.776 1.00 94.31 92 ASP A C 1
ATOM 733 O O . ASP A 1 92 ? -3.346 20.709 -0.054 1.00 94.31 92 ASP A O 1
ATOM 737 N N . ALA A 1 93 ? -2.270 21.628 1.686 1.00 90.31 93 ALA A N 1
ATOM 738 C CA . ALA A 1 93 ? -1.211 20.615 1.717 1.00 90.31 93 ALA A CA 1
ATOM 739 C C . ALA A 1 93 ? -1.739 19.218 2.094 1.00 90.31 93 ALA A C 1
ATOM 741 O O . ALA A 1 93 ? -1.310 18.215 1.526 1.00 90.31 93 ALA A O 1
ATOM 742 N N . VAL A 1 94 ? -2.709 19.156 3.012 1.00 95.38 94 VAL A N 1
ATOM 743 C CA . VAL A 1 94 ? -3.332 17.896 3.444 1.00 95.38 94 VAL A CA 1
ATOM 744 C C . VAL A 1 94 ? -4.105 17.270 2.286 1.00 95.38 94 VAL A C 1
ATOM 746 O O . VAL A 1 94 ? -3.986 16.071 2.023 1.00 95.38 94 VAL A O 1
ATOM 749 N N . TYR A 1 95 ? -4.876 18.079 1.556 1.00 97.44 95 TYR A N 1
ATOM 750 C CA . TYR A 1 95 ? -5.615 17.608 0.389 1.00 97.44 95 TYR A CA 1
ATOM 751 C C . TYR A 1 95 ? -4.708 17.246 -0.780 1.00 97.44 95 TYR A C 1
ATOM 753 O O . TYR A 1 95 ? -4.968 16.230 -1.409 1.00 97.44 95 TYR A O 1
ATOM 761 N N . ALA A 1 96 ? -3.614 17.970 -1.022 1.00 93.81 96 ALA A N 1
ATOM 762 C CA . ALA A 1 96 ? -2.656 17.593 -2.061 1.00 93.81 96 ALA A CA 1
ATOM 763 C C . ALA A 1 96 ? -2.094 16.175 -1.842 1.00 93.81 96 ALA A C 1
ATOM 765 O O . ALA A 1 96 ? -2.154 15.341 -2.745 1.00 93.81 96 ALA A O 1
ATOM 766 N N . VAL A 1 97 ? -1.626 15.876 -0.624 1.00 94.12 97 VAL A N 1
ATOM 767 C CA . VAL A 1 97 ? -1.096 14.546 -0.277 1.00 94.12 97 VAL A CA 1
ATOM 768 C C . VAL A 1 97 ? -2.196 13.484 -0.322 1.00 94.12 97 VAL A C 1
ATOM 770 O O . VAL A 1 97 ? -2.009 12.415 -0.897 1.00 94.12 97 VAL A O 1
ATOM 773 N N . THR A 1 98 ? -3.371 13.750 0.252 1.00 94.62 98 THR A N 1
ATOM 774 C CA . THR A 1 98 ? -4.451 12.747 0.298 1.00 94.62 98 THR A CA 1
ATOM 775 C C . THR A 1 98 ? -5.078 12.468 -1.067 1.00 94.62 98 THR A C 1
ATOM 777 O O . THR A 1 98 ? -5.382 11.307 -1.349 1.00 94.62 98 THR A O 1
ATOM 780 N N . ASP A 1 99 ? -5.195 13.475 -1.936 1.00 92.88 99 ASP A N 1
ATOM 781 C CA . ASP A 1 99 ? -5.639 13.312 -3.322 1.00 92.88 99 ASP A CA 1
ATOM 782 C C . ASP A 1 99 ? -4.618 12.459 -4.114 1.00 92.88 99 ASP A C 1
ATOM 784 O O . ASP A 1 99 ? -5.028 11.564 -4.857 1.00 92.88 99 ASP A O 1
ATOM 788 N N . GLU A 1 100 ? -3.303 12.633 -3.898 1.00 91.25 100 GLU A N 1
ATOM 789 C CA . GLU A 1 100 ? -2.262 11.775 -4.498 1.00 91.25 100 GLU A CA 1
ATOM 790 C C . GLU A 1 100 ? -2.319 10.326 -3.982 1.00 91.25 100 GLU A C 1
ATOM 792 O O . GLU A 1 100 ? -2.165 9.369 -4.748 1.00 91.25 100 GLU A O 1
ATOM 797 N N . LEU A 1 101 ? -2.554 10.142 -2.680 1.00 86.69 101 LEU A N 1
ATOM 798 C CA . LEU A 1 101 ? -2.676 8.819 -2.062 1.00 86.69 101 LEU A CA 1
ATOM 799 C C . LEU A 1 101 ? -3.975 8.096 -2.449 1.00 86.69 101 LEU A C 1
ATOM 801 O O . LEU A 1 101 ? -4.072 6.884 -2.261 1.00 86.69 101 LEU A O 1
ATOM 805 N N . GLY A 1 102 ? -4.973 8.813 -2.972 1.00 91.56 102 GLY A N 1
ATOM 806 C CA . GLY A 1 102 ? -6.310 8.278 -3.229 1.00 91.56 102 GLY A CA 1
ATOM 807 C C . GLY A 1 102 ? -7.161 8.124 -1.962 1.00 91.56 102 GLY A C 1
ATOM 808 O O . GLY A 1 102 ? -8.105 7.329 -1.938 1.00 91.56 102 GLY A O 1
ATOM 809 N N . ILE A 1 103 ? -6.847 8.870 -0.899 1.00 93.62 103 ILE A N 1
ATOM 810 C CA . ILE A 1 103 ? -7.631 8.905 0.338 1.00 93.62 103 ILE A CA 1
ATOM 811 C C . ILE A 1 103 ? -8.770 9.914 0.144 1.00 93.62 103 ILE A C 1
ATOM 813 O O . ILE A 1 103 ? -8.521 11.100 -0.056 1.00 93.62 103 ILE A O 1
ATOM 817 N N . PRO A 1 104 ? -10.046 9.494 0.202 1.00 87.94 104 PRO A N 1
ATOM 818 C CA . PRO A 1 104 ? -11.150 10.398 -0.084 1.00 87.94 104 PRO A CA 1
ATOM 819 C C . PRO A 1 104 ? -11.277 11.462 1.012 1.00 87.94 104 PRO A C 1
ATOM 821 O O . PRO A 1 104 ? -11.261 11.121 2.193 1.00 87.94 104 PRO A O 1
ATOM 824 N N . ARG A 1 105 ? -11.534 12.724 0.636 1.00 90.62 105 ARG A N 1
ATOM 825 C CA . ARG A 1 105 ? -11.652 13.871 1.568 1.00 90.62 105 ARG A CA 1
ATOM 826 C C . ARG A 1 105 ? -12.584 13.642 2.760 1.00 90.62 105 ARG A C 1
ATOM 828 O O . ARG A 1 105 ? -12.316 14.124 3.848 1.00 90.62 105 ARG A O 1
ATOM 835 N N . ARG A 1 106 ? -13.631 12.818 2.604 1.00 90.94 106 ARG A N 1
ATOM 836 C CA . ARG A 1 106 ? -14.518 12.393 3.711 1.00 90.94 106 ARG A CA 1
ATOM 837 C C . ARG A 1 106 ? -13.815 11.617 4.841 1.00 90.94 106 ARG A C 1
ATOM 839 O O . ARG A 1 106 ? -14.456 11.310 5.837 1.00 90.94 106 ARG A O 1
ATOM 846 N N . ARG A 1 107 ? -12.554 11.217 4.651 1.00 96.56 107 ARG A N 1
ATOM 847 C CA . ARG A 1 107 ? -11.697 10.532 5.632 1.00 96.56 107 ARG A CA 1
ATOM 848 C C . ARG A 1 107 ? -10.577 11.431 6.168 1.00 96.56 107 ARG A C 1
ATOM 850 O O . ARG A 1 107 ? -9.694 10.932 6.858 1.00 96.56 107 ARG A O 1
ATOM 857 N N . VAL A 1 108 ? -10.620 12.727 5.866 1.00 97.69 108 VAL A N 1
ATOM 858 C CA . VAL A 1 108 ? -9.701 13.741 6.388 1.00 97.69 108 VAL A CA 1
ATOM 859 C C . VAL A 1 108 ? -10.445 14.558 7.439 1.00 97.69 108 VAL A C 1
ATOM 861 O O . VAL A 1 108 ? -11.502 15.119 7.158 1.00 97.69 108 VAL A O 1
ATOM 864 N N . TYR A 1 109 ? -9.911 14.599 8.656 1.00 96.94 109 TYR A N 1
ATOM 865 C CA . TYR A 1 109 ? -10.532 15.249 9.804 1.00 96.94 109 TYR A CA 1
ATOM 866 C C . TYR A 1 109 ? -9.590 16.293 10.401 1.00 96.94 109 TYR A C 1
ATOM 868 O O . TYR A 1 109 ? -8.532 15.962 10.934 1.00 96.94 109 TYR A O 1
ATOM 876 N N . PHE A 1 110 ? -10.016 17.553 10.345 1.00 95.62 110 PHE A N 1
ATOM 877 C CA . PHE A 1 110 ? -9.372 18.674 11.021 1.00 95.62 110 PHE A CA 1
ATOM 878 C C . PHE A 1 110 ? -9.975 18.820 12.419 1.00 95.62 110 PHE A C 1
ATOM 880 O O . PHE A 1 110 ? -11.184 19.016 12.559 1.00 95.62 110 PHE A O 1
ATOM 887 N N . THR A 1 111 ? -9.158 18.721 13.466 1.00 88.31 111 THR A N 1
ATOM 888 C CA . THR A 1 111 ? -9.615 18.925 14.851 1.00 88.31 111 THR A CA 1
ATOM 889 C C . THR A 1 111 ?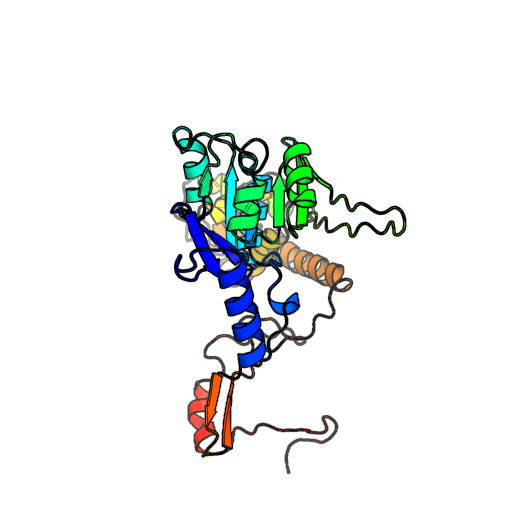 -9.629 20.403 15.248 1.00 88.31 111 THR A C 1
ATOM 891 O O . THR A 1 111 ? -10.057 20.733 16.354 1.00 88.31 111 THR A O 1
ATOM 894 N N . ASN A 1 112 ? -9.188 21.303 14.356 1.00 84.81 112 ASN A N 1
ATOM 895 C CA . ASN A 1 112 ? -9.134 22.751 14.572 1.00 84.81 112 ASN A CA 1
ATOM 896 C C . ASN A 1 112 ? -8.401 23.135 15.872 1.00 84.81 112 ASN A C 1
ATOM 898 O O . ASN A 1 112 ? -8.814 24.041 16.596 1.00 84.81 112 ASN A O 1
ATOM 902 N N . GLY A 1 113 ? -7.293 22.450 16.159 1.00 82.81 113 GLY A N 1
ATOM 903 C CA . GLY A 1 113 ? -6.431 22.685 17.318 1.00 82.81 113 GLY A CA 1
ATOM 904 C C . GLY A 1 113 ? -6.718 21.802 18.535 1.00 82.81 113 GLY A C 1
ATOM 905 O O . GLY A 1 113 ? -5.860 21.725 19.417 1.00 82.81 113 GLY A O 1
ATOM 906 N N . ALA A 1 114 ? -7.858 21.105 18.585 1.00 85.31 114 ALA A N 1
ATOM 907 C CA . ALA A 1 114 ? -8.163 20.152 19.655 1.00 85.31 114 ALA A CA 1
ATOM 908 C C . ALA A 1 114 ? -7.284 18.887 19.571 1.00 85.31 114 ALA A C 1
ATOM 910 O O . ALA A 1 114 ? -6.789 18.545 18.496 1.00 85.31 114 ALA A O 1
ATOM 911 N N . MET A 1 115 ? -7.113 18.182 20.694 1.00 86.00 115 MET A N 1
ATOM 912 C CA . MET A 1 115 ? -6.392 16.898 20.726 1.00 86.00 115 MET A CA 1
ATOM 913 C C . MET A 1 115 ? -7.130 15.832 19.903 1.00 86.00 115 MET A C 1
ATOM 915 O O . MET A 1 115 ? -8.359 15.872 19.755 1.00 86.00 115 MET A O 1
ATOM 919 N N . LYS A 1 116 ? -6.394 14.857 19.367 1.00 95.38 116 LYS A N 1
ATOM 920 C CA . LYS A 1 116 ? -6.932 13.895 18.393 1.00 95.38 116 LYS A CA 1
ATOM 921 C C . LYS A 1 116 ? -7.787 12.795 19.021 1.00 95.38 116 LYS A C 1
ATOM 923 O O . LYS A 1 116 ? -8.678 12.275 18.340 1.00 95.38 116 LYS A O 1
ATOM 928 N N . TRP A 1 117 ? -7.576 12.471 20.300 1.00 88.56 117 TRP A N 1
ATOM 929 C CA . TRP A 1 117 ? -8.187 11.315 20.975 1.00 88.56 117 TRP A CA 1
ATOM 930 C C . TRP A 1 117 ? -9.721 11.264 20.869 1.00 88.56 117 TRP A C 1
ATOM 932 O O . TRP A 1 117 ? -10.283 10.195 20.635 1.00 88.56 117 TRP A O 1
ATOM 942 N N . GLU A 1 118 ? -10.418 12.405 20.935 1.00 81.50 118 GLU A N 1
ATOM 943 C CA . GLU A 1 118 ? -11.880 12.445 20.776 1.00 81.50 118 GLU A CA 1
ATOM 944 C C . GLU A 1 118 ? -12.313 12.002 19.373 1.00 81.50 118 GLU A C 1
ATOM 946 O O . GLU A 1 118 ? -13.298 11.278 19.204 1.00 81.50 118 GLU A O 1
ATOM 951 N N . THR A 1 119 ? -11.568 12.424 18.348 1.00 85.81 119 THR A N 1
ATOM 952 C CA . THR A 1 119 ? -11.839 12.065 16.952 1.00 85.81 119 THR A CA 1
ATOM 953 C C . THR A 1 119 ? -11.457 10.614 16.682 1.00 85.81 119 THR A C 1
ATOM 955 O O . THR A 1 119 ? -12.244 9.898 16.065 1.00 85.81 119 THR A O 1
ATOM 958 N N . VAL A 1 120 ? -10.313 10.159 17.197 1.00 92.06 120 VAL A N 1
ATOM 959 C CA . VAL A 1 120 ? -9.867 8.756 17.152 1.00 92.06 120 VAL A CA 1
ATOM 960 C C . VAL A 1 120 ? -10.943 7.836 17.742 1.00 92.06 120 VAL A C 1
ATOM 962 O O . VAL A 1 120 ? -11.417 6.922 17.060 1.00 92.06 120 VAL A O 1
ATOM 965 N N . LYS A 1 121 ? -11.441 8.157 18.943 1.00 84.00 121 LYS A N 1
ATOM 966 C CA . LYS A 1 121 ? -12.537 7.438 19.610 1.00 84.00 121 LYS A CA 1
ATOM 967 C C . LYS A 1 121 ? -13.839 7.483 18.817 1.00 84.00 121 LYS A C 1
ATOM 969 O O . LYS A 1 121 ? -14.516 6.472 18.647 1.00 84.00 121 LYS A O 1
ATOM 974 N N . ARG A 1 122 ? -14.212 8.662 18.306 1.00 82.69 122 ARG A N 1
ATOM 975 C CA . ARG A 1 122 ? -15.446 8.850 17.526 1.00 82.69 122 ARG A CA 1
ATOM 976 C C . ARG A 1 122 ? -15.452 8.019 16.244 1.00 82.69 122 ARG A C 1
ATOM 978 O O . ARG A 1 122 ? -16.513 7.543 15.855 1.00 82.69 122 ARG A O 1
ATOM 985 N N . LEU A 1 123 ? -14.301 7.874 15.592 1.00 80.62 123 LEU A N 1
ATOM 986 C CA . LEU A 1 123 ? -14.152 7.130 14.338 1.00 80.62 123 LEU A CA 1
ATOM 987 C C . LEU A 1 123 ? -13.895 5.629 14.546 1.00 80.62 123 LEU A C 1
ATOM 989 O O . LEU A 1 123 ? -13.945 4.867 13.572 1.00 80.62 123 LEU A O 1
ATOM 993 N N . ASN A 1 124 ? -13.692 5.211 15.798 1.00 84.56 124 ASN A N 1
ATOM 994 C CA . ASN A 1 124 ? -13.323 3.856 16.192 1.00 84.56 124 ASN A CA 1
ATOM 995 C C . ASN A 1 124 ? -12.029 3.385 15.511 1.00 84.56 124 ASN A C 1
ATOM 997 O O . ASN A 1 124 ? -12.004 2.327 14.888 1.00 84.56 124 ASN A O 1
ATOM 1001 N N . ILE A 1 125 ? -10.990 4.221 15.529 1.00 91.94 125 ILE A N 1
ATOM 1002 C CA . ILE A 1 125 ? -9.704 3.912 14.893 1.00 91.94 125 ILE A CA 1
ATOM 1003 C C . ILE A 1 125 ? -8.985 2.807 15.668 1.00 91.94 125 ILE A C 1
ATOM 1005 O O . ILE A 1 125 ? -8.830 2.930 16.870 1.00 91.94 125 ILE A O 1
ATOM 1009 N N . GLY A 1 126 ? -8.519 1.776 14.960 1.00 88.69 126 GLY A N 1
ATOM 1010 C CA . GLY A 1 126 ? -7.702 0.671 15.467 1.00 88.69 126 GLY A CA 1
ATOM 1011 C C . GLY A 1 126 ? -6.253 1.036 15.744 1.00 88.69 126 GLY A C 1
ATOM 1012 O O . GLY A 1 126 ? -5.695 0.613 16.751 1.00 88.69 126 GLY A O 1
ATOM 1013 N N . ARG A 1 127 ? -5.644 1.800 14.829 1.00 95.00 127 ARG A N 1
ATOM 1014 C CA . ARG A 1 127 ? -4.226 2.183 14.887 1.00 95.00 127 ARG A CA 1
ATOM 1015 C C . ARG A 1 127 ? -4.020 3.656 14.581 1.00 95.00 127 ARG A C 1
ATOM 1017 O O . ARG A 1 127 ? -4.578 4.135 13.592 1.00 95.00 127 ARG A O 1
ATOM 1024 N N . HIS A 1 128 ? -3.189 4.343 15.359 1.00 97.06 128 HIS A N 1
ATOM 1025 C CA . HIS A 1 128 ? -2.836 5.742 15.121 1.00 97.06 128 HIS A CA 1
ATOM 1026 C C . HIS A 1 128 ? -1.322 5.961 15.063 1.00 97.06 128 HIS A C 1
ATOM 1028 O O . HIS A 1 128 ? -0.600 5.477 15.931 1.00 97.06 128 HIS A O 1
ATOM 1034 N N . TYR A 1 129 ? -0.871 6.711 14.058 1.00 95.12 129 TYR A N 1
ATOM 1035 C CA . TYR A 1 129 ? 0.523 7.110 13.862 1.00 95.12 129 TYR A CA 1
ATOM 1036 C C . TYR A 1 129 ? 0.667 8.620 14.059 1.00 95.12 129 TYR A C 1
ATOM 1038 O O . TYR A 1 129 ? -0.035 9.380 13.388 1.00 95.12 129 TYR A O 1
ATOM 1046 N N . ASP A 1 130 ? 1.576 9.036 14.936 1.00 93.06 130 ASP A N 1
ATOM 1047 C CA . ASP A 1 130 ? 1.820 10.441 15.287 1.00 93.06 130 ASP A CA 1
ATOM 1048 C C . ASP A 1 130 ? 3.274 10.610 15.749 1.00 93.06 130 ASP A C 1
ATOM 1050 O O . ASP A 1 130 ? 3.832 9.705 16.371 1.00 93.06 130 ASP A O 1
ATOM 1054 N N . ASN A 1 131 ? 3.901 11.747 15.474 1.00 87.50 131 ASN A N 1
ATOM 1055 C CA . ASN A 1 131 ? 5.232 12.073 15.994 1.00 87.50 131 ASN A CA 1
ATOM 1056 C C . ASN A 1 131 ? 5.181 12.702 17.401 1.00 87.50 131 ASN A C 1
ATOM 1058 O O . ASN A 1 131 ? 6.197 12.754 18.098 1.00 87.50 131 ASN A O 1
ATOM 1062 N N . ASN A 1 132 ? 4.017 13.192 17.831 1.00 85.94 132 ASN A N 1
ATOM 1063 C CA . ASN A 1 132 ? 3.830 13.888 19.095 1.00 85.94 132 ASN A CA 1
ATOM 1064 C C . ASN A 1 132 ? 3.441 12.926 20.231 1.00 85.94 132 ASN A C 1
ATOM 1066 O O . ASN A 1 132 ? 2.315 12.435 20.300 1.00 85.94 132 ASN A O 1
ATOM 1070 N N . GLU A 1 133 ? 4.354 12.729 21.183 1.00 85.69 133 GLU A N 1
ATOM 1071 C CA . GLU A 1 133 ? 4.152 11.838 22.334 1.00 85.69 133 GLU A CA 1
ATOM 1072 C C . GLU A 1 133 ? 2.931 12.206 23.195 1.00 85.69 133 GLU A C 1
ATOM 1074 O O . GLU A 1 133 ? 2.235 11.320 23.686 1.00 85.69 133 GLU A O 1
ATOM 1079 N N . ASP A 1 134 ? 2.615 13.497 23.347 1.00 83.75 134 ASP A N 1
ATOM 1080 C CA . ASP A 1 134 ? 1.467 13.931 24.152 1.00 83.75 134 ASP A CA 1
ATOM 1081 C C . ASP A 1 134 ? 0.132 13.537 23.494 1.00 83.75 134 ASP A C 1
ATOM 1083 O O . ASP A 1 134 ? -0.835 13.209 24.188 1.00 83.75 134 ASP A O 1
ATOM 1087 N N . GLU A 1 135 ? 0.064 13.532 22.155 1.00 90.88 135 GLU A N 1
ATOM 1088 C CA . GLU A 1 135 ? -1.102 13.023 21.418 1.00 90.88 135 GLU A CA 1
ATOM 1089 C C . GLU A 1 135 ? -1.238 11.512 21.604 1.00 90.88 135 GLU A C 1
ATOM 1091 O O . GLU A 1 135 ? -2.322 11.030 21.949 1.00 90.88 135 GLU A O 1
ATOM 1096 N N . LEU A 1 136 ? -0.141 10.767 21.431 1.00 88.44 136 LEU A N 1
ATOM 1097 C CA . LEU A 1 136 ? -0.131 9.312 21.595 1.00 88.44 136 LEU A CA 1
ATOM 1098 C C . LEU A 1 136 ? -0.536 8.914 23.011 1.00 88.44 136 LEU A C 1
ATOM 1100 O O . LEU A 1 136 ? -1.394 8.050 23.185 1.00 88.44 136 LEU A O 1
ATOM 1104 N N . LYS A 1 137 ? 0.027 9.571 24.026 1.00 86.38 137 LYS A N 1
ATOM 1105 C CA . LYS A 1 137 ? -0.315 9.343 25.428 1.00 86.38 137 LYS A CA 1
ATOM 1106 C C . LYS A 1 137 ? -1.801 9.573 25.690 1.00 86.38 137 LYS A C 1
ATOM 1108 O O . LYS A 1 137 ? -2.462 8.689 26.227 1.00 86.38 137 LYS A O 1
ATOM 1113 N N . LEU A 1 138 ? -2.362 10.705 25.258 1.00 83.44 138 LEU A N 1
ATOM 1114 C CA . LEU A 1 138 ? -3.794 10.957 25.449 1.00 83.44 138 LEU A CA 1
ATOM 1115 C C . LEU A 1 138 ? -4.673 9.955 24.695 1.00 83.44 138 LEU A C 1
ATOM 1117 O O . LEU A 1 138 ? -5.752 9.611 25.176 1.00 83.44 138 LEU A O 1
ATOM 1121 N N . ILE A 1 139 ? -4.249 9.478 23.526 1.00 91.06 139 ILE A N 1
ATOM 1122 C CA . ILE A 1 139 ? -4.972 8.436 22.792 1.00 91.06 139 ILE A CA 1
ATOM 1123 C C . ILE A 1 139 ? -4.960 7.118 23.570 1.00 91.06 139 ILE A C 1
ATOM 1125 O O . ILE A 1 139 ? -6.032 6.528 23.732 1.00 91.06 139 ILE A O 1
ATOM 1129 N N . ARG A 1 140 ? -3.799 6.697 24.090 1.00 88.50 140 ARG A N 1
ATOM 1130 C CA . ARG A 1 140 ? -3.654 5.501 24.940 1.00 88.50 140 ARG A CA 1
ATOM 1131 C C . ARG A 1 140 ? -4.522 5.592 26.197 1.00 88.50 140 ARG A C 1
ATOM 1133 O O . ARG A 1 140 ? -5.239 4.657 26.521 1.00 88.50 140 ARG A O 1
ATOM 1140 N N . GLU A 1 141 ? -4.526 6.744 26.866 1.00 85.88 141 GLU A N 1
ATOM 1141 C CA . GLU A 1 141 ? -5.288 6.955 28.106 1.00 85.88 141 GLU A CA 1
ATOM 1142 C C . GLU A 1 141 ? -6.815 6.962 27.903 1.00 85.88 141 GLU A C 1
ATOM 1144 O O . GLU A 1 141 ? -7.564 6.718 28.849 1.00 85.88 141 GLU A O 1
ATOM 1149 N N . ASN A 1 142 ? -7.307 7.269 26.695 1.00 81.75 142 ASN A N 1
ATOM 1150 C CA . ASN A 1 142 ? -8.734 7.532 26.461 1.00 81.75 142 ASN A CA 1
ATOM 1151 C C . ASN A 1 142 ? -9.422 6.564 25.479 1.00 81.75 142 ASN A C 1
ATOM 1153 O O . ASN A 1 142 ? -10.649 6.667 25.278 1.00 81.75 142 ASN A O 1
ATOM 1157 N N . THR A 1 143 ? -8.667 5.660 24.842 1.00 85.06 143 THR A N 1
ATOM 1158 C CA . THR A 1 143 ? -9.142 4.773 23.764 1.00 85.06 143 THR A CA 1
ATOM 1159 C C . THR A 1 143 ? -8.427 3.416 23.756 1.00 85.06 143 THR A C 1
ATOM 1161 O O . THR A 1 143 ? -7.308 3.313 24.236 1.00 85.06 143 THR A O 1
ATOM 1164 N N . ASP A 1 144 ? -9.020 2.414 23.097 1.00 85.19 144 ASP A N 1
ATOM 1165 C CA . ASP A 1 144 ? -8.394 1.099 22.846 1.00 85.19 144 ASP A CA 1
ATOM 1166 C C . ASP A 1 144 ? -7.475 1.093 21.599 1.00 85.19 144 ASP A C 1
ATOM 1168 O O . ASP A 1 144 ? -7.241 0.050 20.985 1.00 85.19 144 ASP A O 1
ATOM 1172 N N . THR A 1 145 ? -7.023 2.266 21.146 1.00 89.06 145 THR A N 1
ATOM 1173 C CA . THR A 1 145 ? -6.260 2.422 19.898 1.00 89.06 145 THR A CA 1
ATOM 1174 C C . THR A 1 145 ? -4.799 2.037 20.107 1.00 89.06 145 THR A C 1
ATOM 1176 O O . THR A 1 145 ? -4.141 2.562 21.002 1.00 89.06 145 THR A O 1
ATOM 1179 N N . GLU A 1 146 ? -4.255 1.198 19.226 1.00 90.31 146 GLU A N 1
ATOM 1180 C CA . GLU A 1 146 ? -2.815 0.923 19.174 1.00 90.31 146 GLU A CA 1
ATOM 1181 C C . GLU A 1 146 ? -2.086 2.168 18.621 1.00 90.31 146 GLU A C 1
ATOM 1183 O O . GLU A 1 146 ? -2.337 2.604 17.493 1.00 90.31 146 GLU A O 1
ATOM 1188 N N . THR A 1 147 ? -1.193 2.769 19.408 1.00 88.50 147 THR A N 1
ATOM 1189 C CA . THR A 1 147 ? -0.423 3.961 19.017 1.00 88.50 147 THR A CA 1
ATOM 1190 C C . THR A 1 147 ? 0.984 3.620 18.543 1.00 88.50 147 THR A C 1
ATOM 1192 O O . THR A 1 147 ? 1.645 2.741 19.102 1.00 88.50 147 THR A O 1
ATOM 1195 N N . TYR A 1 148 ? 1.453 4.362 17.544 1.00 87.38 148 TYR A N 1
ATOM 1196 C CA . TYR A 1 148 ? 2.753 4.192 16.908 1.00 87.38 148 TYR A CA 1
ATOM 1197 C C . TYR A 1 148 ? 3.441 5.547 16.791 1.00 87.38 148 TYR A C 1
ATOM 1199 O O . TYR A 1 148 ? 2.965 6.425 16.066 1.00 87.38 148 TYR A O 1
ATOM 1207 N N . LYS A 1 149 ? 4.560 5.712 17.495 1.00 85.88 149 LYS A N 1
ATOM 1208 C CA . LYS A 1 149 ? 5.344 6.940 17.414 1.00 85.88 149 LYS A CA 1
ATOM 1209 C C . LYS A 1 149 ? 6.036 7.042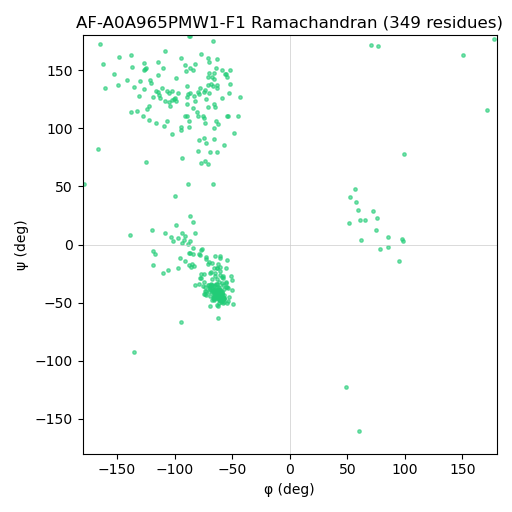 16.070 1.00 85.88 149 LYS A C 1
ATOM 1211 O O . LYS A 1 149 ? 6.561 6.053 15.589 1.00 85.88 149 LYS A O 1
ATOM 1216 N N . VAL A 1 150 ? 6.047 8.214 15.455 1.00 80.25 150 VAL A N 1
ATOM 1217 C CA . VAL A 1 150 ? 6.765 8.455 14.202 1.00 80.25 150 VAL A CA 1
ATOM 1218 C C . VAL A 1 150 ? 7.960 9.354 14.487 1.00 80.25 150 VAL A C 1
ATOM 1220 O O . VAL A 1 150 ? 7.821 10.564 14.603 1.00 80.25 150 VAL A O 1
ATOM 1223 N N . ASN A 1 151 ? 9.155 8.773 14.567 1.00 71.06 151 ASN A N 1
ATOM 1224 C CA . ASN A 1 151 ? 10.407 9.528 14.615 1.00 71.06 151 ASN A CA 1
ATOM 1225 C C . ASN A 1 151 ? 10.928 9.659 13.178 1.00 71.06 151 ASN A C 1
ATOM 1227 O O . ASN A 1 151 ? 11.824 8.925 12.756 1.00 71.06 151 ASN A O 1
ATOM 1231 N N . ALA A 1 152 ? 10.299 10.516 12.376 1.00 54.03 152 ALA A N 1
ATOM 1232 C CA . ALA A 1 152 ? 10.721 10.732 11.000 1.00 54.03 152 ALA A CA 1
ATOM 1233 C C . ALA A 1 152 ? 11.893 11.728 10.936 1.00 54.03 152 ALA A C 1
ATOM 1235 O O . ALA A 1 152 ? 11.797 12.864 11.388 1.00 54.03 152 ALA A O 1
ATOM 1236 N N . SER A 1 153 ? 12.999 11.291 10.339 1.00 44.88 153 SER A N 1
ATOM 1237 C CA . SER A 1 153 ? 14.040 12.142 9.757 1.00 44.88 153 SER A CA 1
ATOM 1238 C C . SER A 1 153 ? 14.054 11.922 8.242 1.00 44.88 153 SER A C 1
ATOM 1240 O O . SER A 1 153 ? 13.620 10.867 7.773 1.00 44.88 153 SER A O 1
ATOM 1242 N N . GLU A 1 154 ? 14.565 12.883 7.464 1.00 37.62 154 GLU A N 1
ATOM 1243 C CA . GLU A 1 154 ? 14.583 12.833 5.987 1.00 37.62 154 GLU A CA 1
ATOM 1244 C C . GLU A 1 154 ? 15.247 11.563 5.398 1.00 37.62 154 GLU A C 1
ATOM 1246 O O . GLU A 1 154 ? 15.049 11.259 4.222 1.00 37.62 154 GLU A O 1
ATOM 1251 N N . GLU A 1 155 ? 15.967 10.775 6.207 1.00 35.16 155 GLU A N 1
ATOM 1252 C CA . GLU A 1 155 ? 16.612 9.519 5.803 1.00 35.16 155 GLU A CA 1
ATOM 1253 C C . GLU A 1 155 ? 16.109 8.258 6.548 1.00 35.16 155 GLU A C 1
ATOM 1255 O O . GLU A 1 155 ? 16.326 7.149 6.057 1.00 35.16 155 GLU A O 1
ATOM 1260 N N . HIS A 1 156 ? 15.431 8.379 7.701 1.00 36.03 156 HIS A N 1
ATOM 1261 C CA . HIS A 1 156 ? 15.064 7.244 8.572 1.00 36.03 156 HIS A CA 1
ATOM 1262 C C . HIS A 1 156 ? 13.748 7.500 9.330 1.00 36.03 156 HIS A C 1
ATOM 1264 O O . HIS A 1 156 ? 13.570 8.583 9.879 1.00 36.03 156 HIS A O 1
ATOM 1270 N N . ILE A 1 157 ? 12.857 6.500 9.415 1.00 40.19 157 ILE A N 1
ATOM 1271 C CA . ILE A 1 157 ? 11.740 6.486 10.380 1.00 40.19 157 ILE A CA 1
ATOM 1272 C C . ILE A 1 157 ? 12.049 5.432 11.451 1.00 40.19 157 ILE A C 1
ATOM 1274 O O . ILE A 1 157 ? 12.200 4.258 11.106 1.00 40.19 157 ILE A O 1
ATOM 1278 N N . GLU A 1 158 ? 12.076 5.823 12.725 1.00 42.28 158 GLU A N 1
ATOM 1279 C CA . GLU A 1 158 ? 11.930 4.888 13.853 1.00 42.28 158 GLU A CA 1
ATOM 1280 C C . GLU A 1 158 ? 10.464 4.910 14.312 1.00 42.28 158 GLU A C 1
ATOM 1282 O O . GLU A 1 158 ? 9.880 5.986 14.469 1.00 42.28 158 GLU A O 1
ATOM 1287 N N . ILE A 1 159 ? 9.846 3.731 14.454 1.00 43.56 159 ILE A N 1
ATOM 1288 C CA . ILE A 1 159 ? 8.495 3.603 15.012 1.00 43.56 159 ILE A CA 1
ATOM 1289 C C . ILE A 1 159 ? 8.574 2.811 16.305 1.00 43.56 159 ILE A C 1
ATOM 1291 O O . ILE A 1 159 ? 8.707 1.587 16.276 1.00 43.56 159 ILE A O 1
ATOM 1295 N N . ASP A 1 160 ? 8.458 3.517 17.424 1.00 44.81 160 ASP A N 1
ATOM 1296 C CA . ASP A 1 160 ? 8.445 2.913 18.750 1.00 44.81 160 ASP A CA 1
ATOM 1297 C C . ASP A 1 160 ? 7.002 2.565 19.137 1.00 44.81 160 ASP A C 1
ATOM 1299 O O . ASP A 1 160 ? 6.090 3.395 19.057 1.00 44.81 160 ASP A O 1
ATOM 1303 N N . HIS A 1 161 ? 6.782 1.309 19.530 1.00 42.22 161 HIS A N 1
ATOM 1304 C CA . HIS A 1 161 ? 5.548 0.872 20.176 1.00 42.22 161 HIS A CA 1
ATOM 1305 C C . HIS A 1 161 ? 5.829 0.739 21.670 1.00 42.22 161 HIS A C 1
ATOM 1307 O O . HIS A 1 161 ? 6.361 -0.271 22.127 1.00 42.22 161 HIS A O 1
ATOM 1313 N N . GLU A 1 162 ? 5.526 1.789 22.426 1.00 41.66 162 GLU A N 1
ATOM 1314 C CA . GLU A 1 162 ? 5.610 1.751 23.881 1.00 41.66 162 GLU A CA 1
ATOM 1315 C C . GLU A 1 162 ? 4.363 1.066 24.454 1.00 41.66 162 GLU A C 1
ATOM 1317 O O . GLU A 1 162 ? 3.246 1.586 24.353 1.00 41.66 162 GLU A O 1
ATOM 1322 N N . MET A 1 163 ? 4.558 -0.096 25.074 1.00 40.31 163 MET A N 1
ATOM 1323 C CA . MET A 1 163 ? 3.584 -0.689 25.986 1.00 40.31 163 MET A CA 1
ATOM 1324 C C . MET A 1 163 ? 4.058 -0.443 27.419 1.00 40.31 163 MET A C 1
ATOM 1326 O O . MET A 1 163 ? 5.183 -0.804 27.764 1.00 40.31 163 MET A O 1
ATOM 1330 N N . ASP A 1 164 ? 3.199 0.176 28.229 1.00 38.03 164 ASP A N 1
ATOM 1331 C CA . ASP A 1 164 ? 3.340 0.207 29.684 1.00 38.03 164 ASP A CA 1
ATOM 1332 C C . ASP A 1 164 ? 3.177 -1.231 30.188 1.00 38.03 164 ASP A C 1
ATOM 1334 O O . ASP A 1 164 ? 2.067 -1.752 30.164 1.00 38.03 164 ASP A O 1
ATOM 1338 N N . ASP A 1 165 ? 4.290 -1.904 30.488 1.00 36.91 165 ASP A N 1
ATOM 1339 C CA . ASP A 1 165 ? 4.466 -2.861 31.592 1.00 36.91 165 ASP A CA 1
ATOM 1340 C C . ASP A 1 165 ? 5.831 -3.574 31.452 1.00 36.91 165 ASP A C 1
ATOM 1342 O O . ASP A 1 165 ? 6.120 -4.294 30.490 1.00 36.91 165 ASP A O 1
ATOM 1346 N N . GLU A 1 166 ? 6.705 -3.341 32.434 1.00 37.84 166 GLU A N 1
ATOM 1347 C CA . GLU A 1 166 ? 8.032 -3.948 32.579 1.00 37.84 166 GLU A CA 1
ATOM 1348 C C . GLU A 1 166 ? 7.931 -5.450 32.924 1.00 37.84 166 GLU A C 1
ATOM 1350 O O . GLU A 1 166 ? 8.079 -5.788 34.088 1.00 37.84 166 GLU A O 1
ATOM 1355 N N . GLU A 1 167 ? 7.683 -6.361 31.971 1.00 36.84 167 GLU A N 1
ATOM 1356 C CA . GLU A 1 167 ? 8.107 -7.786 32.060 1.00 36.84 167 GLU A CA 1
ATOM 1357 C C . GLU A 1 167 ? 7.725 -8.640 30.827 1.00 36.84 167 GLU A C 1
ATOM 1359 O O . GLU A 1 167 ? 7.150 -9.712 30.948 1.00 36.84 167 GLU A O 1
ATOM 1364 N N . ASP A 1 168 ? 8.063 -8.221 29.604 1.00 34.62 168 ASP A N 1
ATOM 1365 C CA . ASP A 1 168 ? 8.393 -9.184 28.533 1.00 34.62 168 ASP A CA 1
ATOM 1366 C C . ASP A 1 168 ? 9.048 -8.450 27.356 1.00 34.62 168 ASP A C 1
ATOM 1368 O O . ASP A 1 168 ? 8.427 -8.081 26.357 1.00 34.62 168 ASP A O 1
ATOM 1372 N N . SER A 1 169 ? 10.353 -8.195 27.474 1.00 38.41 169 SER A N 1
ATOM 1373 C CA . SER A 1 169 ? 11.158 -7.604 26.404 1.00 38.41 169 SER A CA 1
ATOM 1374 C C . SER A 1 169 ? 11.422 -8.620 25.286 1.00 38.41 169 SER A C 1
ATOM 1376 O O . SER A 1 169 ? 12.530 -9.091 25.038 1.00 38.41 169 SER A O 1
ATOM 1378 N N . LYS A 1 170 ? 10.375 -8.919 24.527 1.00 36.84 170 LYS A N 1
ATOM 1379 C CA . LYS A 1 170 ? 10.497 -9.247 23.109 1.00 36.84 170 LYS A CA 1
ATOM 1380 C C . LYS A 1 170 ? 9.593 -8.301 22.352 1.00 36.84 170 LYS A C 1
ATOM 1382 O O . LYS A 1 170 ? 8.564 -8.706 21.820 1.00 36.84 170 LYS A O 1
ATOM 1387 N N . GLY A 1 171 ? 10.015 -7.035 22.317 1.00 34.03 171 GLY A N 1
ATOM 1388 C CA . GLY A 1 171 ? 9.513 -6.068 21.353 1.00 34.03 171 GLY A CA 1
ATOM 1389 C C . GLY A 1 171 ? 9.476 -6.751 19.993 1.00 34.03 171 GLY A C 1
ATOM 1390 O O . GLY A 1 171 ? 10.512 -7.154 19.454 1.00 34.03 171 GLY A O 1
ATOM 1391 N N . LEU A 1 172 ? 8.264 -6.995 19.498 1.00 35.41 172 LEU A N 1
ATOM 1392 C CA . LEU A 1 172 ? 8.057 -7.597 18.199 1.00 35.41 172 LEU A CA 1
ATOM 1393 C C . LEU A 1 172 ? 8.421 -6.519 17.183 1.00 35.41 172 LEU A C 1
ATOM 1395 O O . LEU A 1 172 ? 7.590 -5.719 16.766 1.00 35.41 172 LEU A O 1
ATOM 1399 N N . ASN A 1 173 ? 9.709 -6.485 16.854 1.00 32.47 173 ASN A N 1
ATOM 1400 C CA . ASN A 1 173 ? 10.305 -5.710 15.781 1.00 32.47 173 ASN A CA 1
ATOM 1401 C C . ASN A 1 173 ? 9.619 -6.108 14.467 1.00 32.47 173 ASN A C 1
ATOM 1403 O O . ASN A 1 173 ? 10.111 -6.961 13.732 1.00 32.47 173 ASN A O 1
ATOM 1407 N N . ILE A 1 174 ? 8.486 -5.490 14.133 1.00 36.34 174 ILE A N 1
ATOM 1408 C CA . ILE A 1 174 ? 7.944 -5.529 12.770 1.00 36.34 174 ILE A CA 1
ATOM 1409 C C . ILE A 1 174 ? 8.561 -4.362 11.986 1.00 36.34 174 ILE A C 1
ATOM 1411 O O . ILE A 1 174 ? 7.883 -3.556 11.356 1.00 36.34 174 ILE A O 1
ATOM 1415 N N . TYR A 1 175 ? 9.893 -4.285 12.020 1.00 34.00 175 TYR A N 1
ATOM 1416 C CA . TYR A 1 175 ? 10.666 -3.619 10.985 1.00 34.00 175 TYR A CA 1
ATOM 1417 C C . TYR A 1 175 ? 10.740 -4.585 9.807 1.00 34.00 175 TYR A C 1
ATOM 1419 O O . TYR A 1 175 ? 11.682 -5.366 9.697 1.00 34.00 175 TYR A O 1
ATOM 1427 N N . ILE A 1 176 ? 9.780 -4.527 8.884 1.00 37.00 176 ILE A N 1
ATOM 1428 C CA . ILE A 1 176 ? 10.094 -4.972 7.524 1.00 37.00 176 ILE A CA 1
ATOM 1429 C C . ILE A 1 176 ? 10.842 -3.806 6.884 1.00 37.00 176 ILE A C 1
ATOM 1431 O O . ILE A 1 176 ? 10.254 -2.986 6.179 1.00 37.00 176 ILE A O 1
ATOM 1435 N N . LYS A 1 177 ? 12.142 -3.691 7.189 1.00 39.12 177 LYS A N 1
ATOM 1436 C CA . LYS A 1 177 ? 13.071 -2.980 6.311 1.00 39.12 177 LYS A CA 1
ATOM 1437 C C . LYS A 1 177 ? 12.888 -3.643 4.953 1.00 39.12 177 LYS A C 1
ATOM 1439 O O . LYS A 1 177 ? 13.203 -4.823 4.828 1.00 39.12 177 LYS A O 1
ATOM 1444 N N . GLU A 1 178 ? 12.308 -2.944 3.979 1.00 51.44 178 GLU A N 1
ATOM 1445 C CA . GLU A 1 178 ? 12.249 -3.486 2.626 1.00 51.44 178 GLU A CA 1
ATOM 1446 C C . GLU A 1 178 ? 13.706 -3.641 2.186 1.00 51.44 178 GLU A C 1
ATOM 1448 O O . GLU A 1 178 ? 14.416 -2.655 1.975 1.00 51.44 178 GLU A O 1
ATOM 1453 N N . GLU A 1 179 ? 14.204 -4.879 2.196 1.00 67.94 179 GLU A N 1
ATOM 1454 C CA . GLU A 1 179 ? 15.563 -5.159 1.768 1.00 67.94 179 GLU A CA 1
ATOM 1455 C C . GLU A 1 179 ? 15.686 -4.682 0.317 1.00 67.94 179 GLU A C 1
ATOM 1457 O O . GLU A 1 179 ? 14.869 -5.012 -0.550 1.00 67.94 179 GLU A O 1
ATOM 1462 N N . THR A 1 180 ? 16.689 -3.843 0.068 1.00 76.12 180 THR A N 1
ATOM 1463 C CA . THR A 1 180 ? 16.990 -3.335 -1.266 1.00 76.12 180 THR A CA 1
ATOM 1464 C C . THR A 1 180 ? 18.346 -3.855 -1.718 1.00 76.12 180 THR A C 1
ATOM 1466 O O . THR A 1 180 ? 19.258 -4.058 -0.916 1.00 76.12 180 THR A O 1
ATOM 1469 N N . TYR A 1 181 ? 18.472 -4.105 -3.018 1.00 85.75 181 TYR A N 1
ATOM 1470 C CA . TYR A 1 181 ? 19.586 -4.846 -3.597 1.00 85.75 181 TYR A CA 1
ATOM 1471 C C . TYR A 1 181 ? 20.169 -4.077 -4.779 1.00 85.75 181 TYR A C 1
ATOM 1473 O O . TYR A 1 181 ? 19.450 -3.696 -5.699 1.00 85.75 181 TYR A O 1
ATOM 1481 N N . ASN A 1 182 ? 21.479 -3.858 -4.778 1.00 89.81 182 ASN A N 1
ATOM 1482 C CA . ASN A 1 182 ? 22.216 -3.222 -5.875 1.00 89.81 182 ASN A CA 1
ATOM 1483 C C . ASN A 1 182 ? 23.301 -4.141 -6.466 1.00 89.81 182 ASN A C 1
ATOM 1485 O O . ASN A 1 182 ? 24.144 -3.688 -7.239 1.00 89.81 182 ASN A O 1
ATOM 1489 N N . ASP A 1 183 ? 23.279 -5.433 -6.126 1.00 94.00 183 ASP A N 1
ATOM 1490 C CA . ASP A 1 183 ? 24.278 -6.431 -6.521 1.00 94.00 183 ASP A CA 1
ATOM 1491 C C . ASP A 1 183 ? 23.990 -7.078 -7.889 1.00 94.00 183 ASP A C 1
ATOM 1493 O O . ASP A 1 183 ? 24.419 -8.199 -8.170 1.00 94.00 183 ASP A O 1
ATOM 1497 N N . TYR A 1 184 ? 23.251 -6.385 -8.759 1.00 95.75 184 TYR A N 1
ATOM 1498 C CA . TYR A 1 184 ? 23.030 -6.843 -10.126 1.00 95.75 184 TYR A CA 1
ATOM 1499 C C . TYR A 1 184 ? 24.309 -6.756 -10.972 1.00 95.75 184 TYR A C 1
ATOM 1501 O O . TYR A 1 184 ? 25.125 -5.848 -10.779 1.00 95.75 184 TYR A O 1
ATOM 1509 N N . PRO A 1 185 ? 24.495 -7.671 -11.946 1.00 97.88 185 PRO A N 1
ATOM 1510 C CA . PRO A 1 185 ? 25.723 -7.756 -12.722 1.00 97.88 185 PRO A CA 1
ATOM 1511 C C . PRO A 1 185 ? 26.048 -6.465 -13.463 1.00 97.88 185 PRO A C 1
ATOM 1513 O O . PRO A 1 185 ? 25.164 -5.757 -13.951 1.00 97.88 185 PRO A O 1
ATOM 1516 N N . GLU A 1 186 ? 27.338 -6.217 -13.673 1.00 97.62 186 GLU A N 1
ATOM 1517 C CA . GLU A 1 186 ? 27.772 -5.026 -14.393 1.00 97.62 186 GLU A CA 1
ATOM 1518 C C . GLU A 1 186 ? 27.275 -4.958 -15.835 1.00 97.62 186 GLU A C 1
ATOM 1520 O O . GLU A 1 186 ? 26.909 -3.884 -16.316 1.00 97.62 186 GLU A O 1
ATOM 1525 N N . ALA A 1 187 ? 27.134 -6.115 -16.479 1.00 97.88 187 ALA A N 1
ATOM 1526 C CA . ALA A 1 187 ? 26.498 -6.228 -17.781 1.00 97.88 187 ALA A CA 1
ATOM 1527 C C . ALA A 1 187 ? 25.073 -5.637 -17.797 1.00 97.88 187 ALA A C 1
ATOM 1529 O O . ALA A 1 187 ? 24.711 -4.979 -18.769 1.00 97.88 187 ALA A O 1
ATOM 1530 N N . ALA A 1 188 ? 24.292 -5.782 -16.719 1.00 98.19 188 ALA A N 1
ATOM 1531 C CA . ALA A 1 188 ? 22.948 -5.209 -16.636 1.00 98.19 188 ALA A CA 1
ATOM 1532 C C . ALA A 1 188 ? 22.978 -3.673 -16.628 1.00 98.19 188 ALA A C 1
ATOM 1534 O O . ALA A 1 188 ? 22.234 -3.035 -17.374 1.00 98.1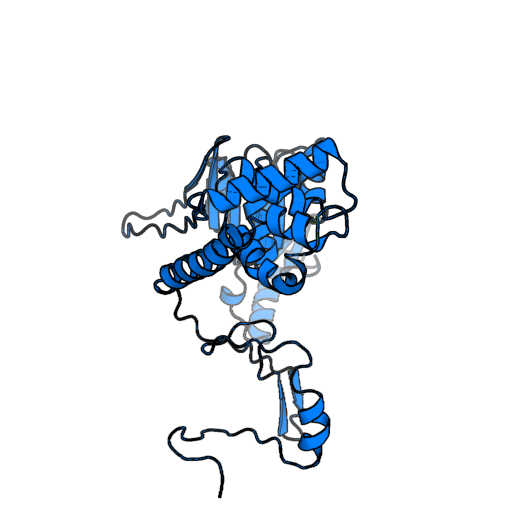9 188 ALA A O 1
ATOM 1535 N N . SER A 1 189 ? 23.890 -3.075 -15.853 1.00 98.06 189 SER A N 1
ATOM 1536 C CA . SER A 1 189 ? 24.121 -1.624 -15.877 1.00 98.06 189 SER A CA 1
ATOM 1537 C C . SER A 1 189 ? 24.580 -1.141 -17.249 1.00 98.06 189 SER A C 1
ATOM 1539 O O . SER A 1 189 ? 24.123 -0.101 -17.716 1.00 98.06 189 SER A O 1
ATOM 1541 N N . ASN A 1 190 ? 25.479 -1.877 -17.903 1.00 98.44 190 ASN A N 1
ATOM 1542 C CA . ASN A 1 190 ? 26.031 -1.488 -19.200 1.00 98.44 190 ASN A CA 1
ATOM 1543 C C . ASN A 1 190 ? 24.984 -1.569 -20.319 1.00 98.44 190 ASN A C 1
ATOM 1545 O O . ASN A 1 190 ? 24.924 -0.668 -21.155 1.00 98.44 190 ASN A O 1
ATOM 1549 N N . ASN A 1 191 ? 24.112 -2.581 -20.294 1.00 98.56 191 ASN A N 1
ATOM 1550 C CA . ASN A 1 191 ? 22.965 -2.680 -21.200 1.00 98.56 191 ASN A CA 1
ATOM 1551 C C . ASN A 1 191 ? 22.013 -1.488 -21.015 1.00 98.56 191 ASN A C 1
ATOM 1553 O O . ASN A 1 191 ? 21.674 -0.808 -21.984 1.00 98.56 191 ASN A O 1
ATOM 1557 N N . ALA A 1 192 ? 21.669 -1.157 -19.766 1.00 98.25 192 ALA A N 1
ATOM 1558 C CA . ALA A 1 192 ? 20.795 -0.026 -19.471 1.00 98.25 192 ALA A CA 1
ATOM 1559 C C . ALA A 1 192 ? 21.408 1.316 -19.914 1.00 98.25 192 ALA A C 1
ATOM 1561 O O . ALA A 1 192 ? 20.726 2.131 -20.537 1.00 98.25 192 ALA A O 1
ATOM 1562 N N . LYS A 1 193 ? 22.714 1.522 -19.680 1.00 98.31 193 LYS A N 1
ATOM 1563 C CA . LYS A 1 193 ? 23.466 2.686 -20.185 1.00 98.31 193 LYS A CA 1
ATOM 1564 C C . LYS A 1 193 ? 23.439 2.763 -21.712 1.00 98.31 193 LYS A C 1
ATOM 1566 O O . LYS A 1 193 ? 23.215 3.842 -22.251 1.00 98.31 193 LYS A O 1
ATOM 1571 N N . ARG A 1 194 ? 23.618 1.637 -22.415 1.00 98.19 194 ARG A N 1
ATOM 1572 C CA . ARG A 1 194 ? 23.544 1.572 -23.886 1.00 98.19 194 ARG A CA 1
ATOM 1573 C C . ARG A 1 194 ? 22.159 1.969 -24.400 1.00 98.19 194 ARG A C 1
ATOM 1575 O O . ARG A 1 194 ? 22.071 2.775 -25.322 1.00 98.19 194 ARG A O 1
ATOM 1582 N N . ALA A 1 195 ? 21.091 1.442 -23.803 1.00 98.06 195 ALA A N 1
ATOM 1583 C CA . ALA A 1 195 ? 19.719 1.784 -24.182 1.00 98.06 195 ALA A CA 1
ATOM 1584 C C . ALA A 1 195 ? 19.390 3.267 -23.923 1.00 98.06 195 ALA A C 1
ATOM 1586 O O . ALA A 1 195 ? 18.789 3.922 -24.774 1.00 98.06 195 ALA A O 1
ATOM 1587 N N . LEU A 1 196 ? 19.817 3.814 -22.778 1.00 97.06 196 LEU A N 1
ATOM 1588 C CA . LEU A 1 196 ? 19.649 5.236 -22.453 1.00 97.06 196 LEU A CA 1
ATOM 1589 C C . LEU A 1 196 ? 20.410 6.141 -23.422 1.00 97.06 196 LEU A C 1
ATOM 1591 O O . LEU A 1 196 ? 19.826 7.094 -23.930 1.00 97.06 196 LEU A O 1
ATOM 1595 N N . LYS A 1 197 ? 21.675 5.813 -23.709 1.00 97.94 197 LYS A N 1
ATOM 1596 C CA . LYS A 1 197 ? 22.506 6.563 -24.653 1.00 97.94 197 LYS A CA 1
ATOM 1597 C C . LYS A 1 197 ? 21.873 6.596 -26.042 1.00 97.94 197 LYS A C 1
ATOM 1599 O O . LYS A 1 197 ? 21.719 7.664 -26.619 1.00 97.94 197 LYS A O 1
ATOM 1604 N N . TYR A 1 198 ? 21.428 5.445 -26.548 1.00 97.62 198 TYR A N 1
ATOM 1605 C CA . TYR A 1 198 ? 20.763 5.392 -27.847 1.00 97.62 198 TYR A CA 1
ATOM 1606 C C . TYR A 1 198 ? 19.499 6.259 -27.884 1.00 97.62 198 TYR A C 1
ATOM 1608 O O . TYR A 1 198 ? 19.287 6.987 -28.850 1.00 97.62 198 TYR A O 1
ATOM 1616 N N . LYS A 1 199 ? 18.678 6.209 -26.825 1.00 95.62 199 LYS A N 1
ATOM 1617 C CA . LYS A 1 199 ? 17.472 7.035 -26.699 1.00 95.62 199 LYS A CA 1
ATOM 1618 C C . LYS A 1 199 ? 17.796 8.533 -26.711 1.00 95.62 199 LYS A C 1
ATOM 1620 O O . LYS A 1 199 ? 17.023 9.308 -27.263 1.00 95.62 199 LYS A O 1
ATOM 1625 N N . GLU A 1 200 ? 18.886 8.940 -26.072 1.00 94.62 200 GLU A N 1
ATOM 1626 C CA . GLU A 1 200 ? 19.333 10.335 -26.041 1.00 94.62 200 GLU A CA 1
ATOM 1627 C C . GLU A 1 200 ? 19.829 10.805 -27.414 1.00 94.62 200 GLU A C 1
ATOM 1629 O O . GLU A 1 200 ? 19.433 11.875 -27.869 1.00 94.62 200 GLU A O 1
ATOM 1634 N N . GLU A 1 201 ? 20.626 9.985 -28.100 1.00 96.38 201 GLU A N 1
ATOM 1635 C CA . GLU A 1 201 ? 21.232 10.329 -29.394 1.00 96.38 201 GLU A CA 1
ATOM 1636 C C . GLU A 1 201 ? 20.238 10.274 -30.566 1.00 96.38 201 GLU A C 1
ATOM 1638 O O . GLU A 1 201 ? 20.327 11.086 -31.484 1.00 96.38 201 GLU A O 1
ATOM 1643 N N . ASN A 1 202 ? 19.286 9.335 -30.545 1.00 95.25 202 ASN A N 1
ATOM 1644 C CA . ASN A 1 202 ? 18.419 9.029 -31.694 1.00 95.25 202 ASN A CA 1
ATOM 1645 C C . ASN A 1 202 ? 16.931 9.300 -31.427 1.00 95.25 202 ASN A C 1
ATOM 1647 O O . ASN A 1 202 ? 16.104 9.213 -32.335 1.00 95.25 202 ASN A O 1
ATOM 1651 N N . GLY A 1 203 ? 16.564 9.610 -30.181 1.00 89.88 203 GLY A N 1
ATOM 1652 C CA . GLY A 1 203 ? 15.175 9.565 -29.738 1.00 89.88 203 GLY A CA 1
ATOM 1653 C C . GLY A 1 203 ? 14.648 8.129 -29.625 1.00 89.88 203 GLY A C 1
ATOM 1654 O O . GLY A 1 203 ? 15.295 7.151 -29.995 1.00 89.88 203 GLY A O 1
ATOM 1655 N N . SER A 1 204 ? 13.447 7.972 -29.068 1.00 86.81 204 SER A N 1
ATOM 1656 C CA . SER A 1 204 ? 12.739 6.690 -29.089 1.00 86.81 204 SER A CA 1
ATOM 1657 C C . SER A 1 204 ? 11.251 6.886 -28.823 1.00 86.81 204 SER A C 1
ATOM 1659 O O . SER A 1 204 ? 10.878 7.575 -27.873 1.00 86.81 204 SER A O 1
ATOM 1661 N N . SER A 1 205 ? 10.404 6.227 -29.613 1.00 91.19 205 SER A N 1
ATOM 1662 C CA . SER A 1 205 ? 8.972 6.059 -29.328 1.00 91.19 205 SER A CA 1
ATOM 1663 C C . SER A 1 205 ? 8.683 4.835 -28.446 1.00 91.19 205 SER A C 1
ATOM 1665 O O . SER A 1 205 ? 7.523 4.508 -28.203 1.00 91.19 205 SER A O 1
ATOM 1667 N N . CYS A 1 206 ? 9.722 4.129 -27.993 1.00 90.62 206 CYS A N 1
ATOM 1668 C CA . CYS A 1 206 ? 9.606 2.875 -27.264 1.00 90.62 206 CYS A CA 1
ATOM 1669 C C . CYS A 1 206 ? 9.542 3.068 -25.748 1.00 90.62 206 CYS A C 1
ATOM 1671 O O . CYS A 1 206 ? 10.088 4.017 -25.180 1.00 90.62 206 CYS A O 1
ATOM 1673 N N . GLY A 1 207 ? 8.925 2.089 -25.083 1.00 84.62 207 GLY A N 1
ATOM 1674 C CA . GLY A 1 207 ? 8.875 2.007 -23.629 1.00 84.62 207 GLY A CA 1
ATOM 1675 C C . GLY A 1 207 ? 7.880 2.960 -22.974 1.00 84.62 207 GLY A C 1
ATOM 1676 O O . GLY A 1 207 ? 7.290 3.839 -23.591 1.00 84.62 207 GLY A O 1
ATOM 1677 N N . THR A 1 208 ? 7.696 2.765 -21.673 1.00 82.06 208 THR A N 1
ATOM 1678 C CA . THR A 1 208 ? 6.896 3.638 -20.807 1.00 82.06 208 THR A CA 1
ATOM 1679 C C . THR A 1 208 ? 7.822 4.419 -19.873 1.00 82.06 208 THR A C 1
ATOM 1681 O O . THR A 1 208 ? 8.987 4.031 -19.713 1.00 82.06 208 THR A O 1
ATOM 1684 N N . PRO A 1 209 ? 7.336 5.471 -19.187 1.00 67.44 209 PRO A N 1
ATOM 1685 C CA . PRO A 1 209 ? 8.112 6.144 -18.148 1.00 67.44 209 PRO A CA 1
ATOM 1686 C C . PRO A 1 209 ? 8.705 5.169 -17.121 1.00 67.44 209 PRO A C 1
ATOM 1688 O O . PRO A 1 209 ? 9.871 5.294 -16.776 1.00 67.44 209 PRO A O 1
ATOM 1691 N N . VAL A 1 210 ? 7.959 4.127 -16.732 1.00 66.81 210 VAL A N 1
ATOM 1692 C CA . VAL A 1 210 ? 8.421 3.072 -15.809 1.00 66.81 210 VAL A CA 1
ATOM 1693 C C . VAL A 1 210 ? 9.630 2.310 -16.359 1.00 66.81 210 VAL A C 1
ATOM 1695 O O . VAL A 1 210 ? 10.592 2.078 -15.630 1.00 66.81 210 VAL A O 1
ATOM 1698 N N . GLY A 1 211 ? 9.603 1.936 -17.643 1.00 72.12 211 GLY A N 1
ATOM 1699 C CA . GLY A 1 211 ? 10.724 1.240 -18.282 1.00 72.12 211 GLY A CA 1
ATOM 1700 C C . GLY A 1 211 ? 11.982 2.106 -18.363 1.00 72.12 211 GLY A C 1
ATOM 1701 O O . GLY A 1 211 ? 13.083 1.627 -18.111 1.00 72.12 211 GLY A O 1
ATOM 1702 N N . TRP A 1 212 ? 11.823 3.402 -18.635 1.00 84.81 212 TRP A N 1
ATOM 1703 C CA . TRP A 1 212 ? 12.949 4.336 -18.665 1.00 84.81 212 TRP A CA 1
ATOM 1704 C C . TRP A 1 212 ? 13.469 4.699 -17.276 1.00 84.81 212 TRP A C 1
ATOM 1706 O O . TRP A 1 212 ? 14.672 4.889 -17.113 1.00 84.81 212 TRP A O 1
ATOM 1716 N N . THR A 1 213 ? 12.599 4.747 -16.267 1.00 74.06 213 THR A N 1
ATOM 1717 C CA . THR A 1 213 ? 13.020 4.845 -14.867 1.00 74.06 213 THR A CA 1
ATOM 1718 C C . THR A 1 213 ? 13.877 3.642 -14.497 1.00 74.06 213 THR A C 1
ATOM 1720 O O . THR A 1 213 ? 14.997 3.841 -14.042 1.00 74.06 213 THR A O 1
ATOM 1723 N N . ARG A 1 214 ? 13.436 2.409 -14.796 1.00 88.75 214 ARG A N 1
ATOM 1724 C CA . ARG A 1 214 ? 14.230 1.191 -14.551 1.00 88.75 214 ARG A CA 1
ATOM 1725 C C . ARG A 1 214 ? 15.626 1.274 -15.170 1.00 88.75 214 ARG A C 1
ATOM 1727 O O . ARG A 1 214 ? 16.601 0.963 -14.492 1.00 88.75 214 ARG A O 1
ATOM 1734 N N . ALA A 1 215 ? 15.721 1.733 -16.416 1.00 89.31 215 ALA A N 1
ATOM 1735 C CA . ALA A 1 215 ? 17.003 1.886 -17.093 1.00 89.31 215 ALA A CA 1
ATOM 1736 C C . ALA A 1 215 ? 17.949 2.839 -16.344 1.00 89.31 215 ALA A C 1
ATOM 1738 O O . ALA A 1 215 ? 19.125 2.525 -16.173 1.00 89.31 215 ALA A O 1
ATOM 1739 N N . ARG A 1 216 ? 17.444 3.975 -15.842 1.00 80.81 216 ARG A N 1
ATOM 1740 C CA . ARG A 1 216 ? 18.252 4.925 -15.054 1.00 80.81 216 ARG A CA 1
ATOM 1741 C C . ARG A 1 216 ? 18.718 4.318 -13.735 1.00 80.81 216 ARG A C 1
ATOM 1743 O O . ARG A 1 216 ? 19.908 4.382 -13.449 1.00 80.81 216 ARG A O 1
ATOM 1750 N N . GLN A 1 217 ? 17.824 3.647 -13.006 1.00 77.50 217 GLN A N 1
ATOM 1751 C CA . GLN A 1 217 ? 18.175 2.978 -11.748 1.00 77.50 217 GLN A CA 1
ATOM 1752 C C . GLN A 1 217 ? 19.303 1.955 -11.964 1.00 77.50 217 GLN A C 1
ATOM 1754 O O . GLN A 1 217 ? 20.323 1.974 -11.275 1.00 77.50 217 GLN A O 1
ATOM 1759 N N . LEU A 1 218 ? 19.177 1.116 -13.001 1.00 92.81 218 LEU A N 1
ATOM 1760 C CA . LEU A 1 218 ? 20.197 0.129 -13.364 1.00 92.81 218 LEU A CA 1
ATOM 1761 C C . LEU A 1 218 ? 21.524 0.775 -13.783 1.00 92.81 218 LEU A C 1
ATOM 1763 O O . LEU A 1 218 ? 22.594 0.317 -13.364 1.00 92.81 218 LEU A O 1
ATOM 1767 N N . ALA A 1 219 ? 21.469 1.844 -14.579 1.00 89.44 219 ALA A N 1
ATOM 1768 C CA . ALA A 1 219 ? 22.649 2.583 -15.017 1.00 89.44 219 ALA A CA 1
ATOM 1769 C C . ALA A 1 219 ? 23.416 3.216 -13.842 1.00 89.44 219 ALA A C 1
ATOM 1771 O O . ALA A 1 219 ? 24.651 3.201 -13.855 1.00 89.44 219 ALA A O 1
ATOM 1772 N N . ASN A 1 220 ? 22.695 3.693 -12.825 1.00 81.12 220 ASN A N 1
ATOM 1773 C CA . ASN A 1 220 ? 23.228 4.396 -11.658 1.00 81.12 220 ASN A CA 1
ATOM 1774 C C . ASN A 1 220 ? 23.645 3.489 -10.488 1.00 81.12 220 ASN A C 1
ATOM 1776 O O . ASN A 1 220 ? 24.107 4.005 -9.477 1.00 81.12 220 ASN A O 1
ATOM 1780 N N . ARG A 1 221 ? 23.517 2.156 -10.603 1.00 90.19 221 ARG A N 1
ATOM 1781 C CA . ARG A 1 221 ? 23.763 1.219 -9.479 1.00 90.19 221 ARG A CA 1
ATOM 1782 C C . ARG A 1 221 ? 22.851 1.478 -8.264 1.00 90.19 221 ARG A C 1
ATOM 1784 O O . ARG A 1 221 ? 23.237 1.209 -7.128 1.00 90.19 221 ARG A O 1
ATOM 1791 N N . GLU A 1 222 ? 21.645 1.994 -8.502 1.00 77.94 222 GLU A N 1
ATOM 1792 C CA . GLU A 1 222 ? 20.691 2.284 -7.434 1.00 77.94 222 GLU A CA 1
ATOM 1793 C C . GLU A 1 222 ? 20.173 0.998 -6.762 1.00 77.94 222 GLU A C 1
ATOM 1795 O O . GLU A 1 222 ? 19.974 -0.020 -7.431 1.00 77.94 222 GLU A O 1
ATOM 1800 N N . PRO A 1 223 ? 19.929 1.028 -5.441 1.00 75.19 223 PRO A N 1
ATOM 1801 C CA . PRO A 1 223 ? 19.342 -0.094 -4.720 1.00 75.19 223 PRO A CA 1
ATOM 1802 C C . PRO A 1 223 ? 17.892 -0.351 -5.152 1.00 75.19 223 PRO A C 1
ATOM 1804 O O . PRO A 1 223 ? 17.090 0.566 -5.325 1.00 75.19 223 PRO A O 1
ATOM 1807 N N . LEU A 1 224 ? 17.558 -1.628 -5.345 1.00 78.12 224 LEU A N 1
ATOM 1808 C CA . LEU A 1 224 ? 16.301 -2.089 -5.925 1.00 78.12 224 LEU A CA 1
ATOM 1809 C C . LEU A 1 224 ? 15.477 -2.898 -4.927 1.00 78.12 224 LEU A C 1
ATOM 1811 O O . LEU A 1 224 ? 15.995 -3.832 -4.325 1.00 78.12 224 LEU A O 1
ATOM 1815 N N . SER A 1 225 ? 14.186 -2.597 -4.801 1.00 79.69 225 SER A N 1
ATOM 1816 C CA . SER A 1 225 ? 13.289 -3.353 -3.922 1.00 79.69 225 SER A CA 1
ATOM 1817 C C . SER A 1 225 ? 12.853 -4.702 -4.505 1.00 79.69 225 SER A C 1
ATOM 1819 O O . SER A 1 225 ? 12.940 -4.931 -5.718 1.00 79.69 225 SER A O 1
ATOM 1821 N N . ARG A 1 226 ? 12.314 -5.591 -3.662 1.00 82.62 226 ARG A N 1
ATOM 1822 C CA . ARG A 1 226 ? 11.797 -6.905 -4.084 1.00 82.62 226 ARG A CA 1
ATOM 1823 C C . ARG A 1 226 ? 10.705 -6.801 -5.158 1.00 82.62 226 ARG A C 1
ATOM 1825 O O . ARG A 1 226 ? 10.773 -7.520 -6.152 1.00 82.62 226 ARG A O 1
ATOM 1832 N N . ASP A 1 227 ? 9.744 -5.877 -5.032 1.00 64.50 227 ASP A N 1
ATOM 1833 C CA . ASP A 1 227 ? 8.712 -5.641 -6.068 1.00 64.50 227 ASP A CA 1
ATOM 1834 C C . ASP A 1 227 ? 9.330 -5.193 -7.400 1.00 64.50 227 ASP A C 1
ATOM 1836 O O . ASP A 1 227 ? 8.985 -5.672 -8.483 1.00 64.50 227 ASP A O 1
ATOM 1840 N N . THR A 1 228 ? 10.321 -4.312 -7.321 1.00 73.81 228 THR A N 1
ATOM 1841 C CA . THR A 1 228 ? 11.100 -3.893 -8.479 1.00 73.81 228 THR A CA 1
ATOM 1842 C C . THR A 1 228 ? 11.784 -5.087 -9.168 1.00 73.81 228 THR A C 1
ATOM 1844 O O . THR A 1 228 ? 11.718 -5.207 -10.397 1.00 73.81 228 THR A O 1
ATOM 1847 N N . ILE A 1 229 ? 12.430 -5.966 -8.396 1.00 81.38 229 ILE A N 1
ATOM 1848 C CA . ILE A 1 229 ? 13.132 -7.153 -8.900 1.00 81.38 229 ILE A CA 1
ATOM 1849 C C . ILE A 1 229 ? 12.122 -8.129 -9.517 1.00 81.38 229 ILE A C 1
ATOM 1851 O O . ILE A 1 229 ? 12.359 -8.654 -10.605 1.00 81.38 229 ILE A O 1
ATOM 1855 N N . ALA A 1 230 ? 10.940 -8.282 -8.916 1.00 71.12 230 ALA A N 1
ATOM 1856 C CA . ALA A 1 230 ? 9.847 -9.072 -9.476 1.00 71.12 230 ALA A CA 1
ATOM 1857 C C . ALA A 1 230 ? 9.369 -8.537 -10.835 1.00 71.12 230 ALA A C 1
ATOM 1859 O O . ALA A 1 230 ? 9.161 -9.309 -11.778 1.00 71.12 230 ALA A O 1
ATOM 1860 N N . ARG A 1 231 ? 9.263 -7.211 -10.997 1.00 73.50 231 ARG A N 1
ATOM 1861 C CA . ARG A 1 231 ? 8.940 -6.599 -12.298 1.00 73.50 231 ARG A CA 1
ATOM 1862 C C . ARG A 1 231 ? 10.028 -6.873 -13.335 1.00 73.50 231 ARG A C 1
ATOM 1864 O O . ARG A 1 231 ? 9.678 -7.188 -14.474 1.00 73.50 231 ARG A O 1
ATOM 1871 N N . MET A 1 232 ? 11.308 -6.807 -12.955 1.00 87.56 232 MET A N 1
ATOM 1872 C CA . MET A 1 232 ? 12.425 -7.173 -13.838 1.00 87.56 232 MET A CA 1
ATOM 1873 C C . MET A 1 232 ? 12.354 -8.643 -14.264 1.00 87.56 232 MET A C 1
ATOM 1875 O O . MET A 1 232 ? 12.407 -8.931 -15.457 1.00 87.56 232 MET A O 1
ATOM 1879 N N . ALA A 1 233 ? 12.134 -9.564 -13.323 1.00 79.38 233 ALA A N 1
ATOM 1880 C CA . ALA A 1 233 ? 11.969 -10.988 -13.611 1.00 79.38 233 ALA A CA 1
ATOM 1881 C C . ALA A 1 233 ? 10.787 -11.247 -14.566 1.00 79.38 233 ALA A C 1
ATOM 1883 O O . ALA A 1 233 ? 10.912 -11.991 -15.541 1.00 79.38 233 ALA A O 1
ATOM 1884 N N . SER A 1 234 ? 9.657 -10.558 -14.357 1.00 71.44 234 SER A N 1
ATOM 1885 C CA . SER A 1 234 ? 8.473 -10.662 -15.224 1.00 71.44 234 SER A CA 1
ATOM 1886 C C . SER A 1 234 ? 8.741 -10.242 -16.674 1.00 71.44 234 SER A C 1
ATOM 1888 O O . SER A 1 234 ? 8.003 -10.641 -17.584 1.00 71.44 234 SER A O 1
ATOM 1890 N N . PHE A 1 235 ? 9.771 -9.420 -16.909 1.00 86.25 235 PHE A N 1
ATOM 1891 C CA . PHE A 1 235 ? 10.118 -8.917 -18.236 1.00 86.25 235 PHE A CA 1
ATOM 1892 C C . PHE A 1 235 ? 10.633 -10.026 -19.161 1.00 86.25 235 PHE A C 1
ATOM 1894 O O . PHE A 1 235 ? 10.553 -9.880 -20.378 1.00 86.25 235 PHE A O 1
ATOM 1901 N N . LYS A 1 236 ? 11.015 -11.189 -18.610 1.00 86.75 236 LYS A N 1
ATOM 1902 C CA . LYS A 1 236 ? 11.356 -12.400 -19.374 1.00 86.75 236 LYS A CA 1
ATOM 1903 C C . LYS A 1 236 ? 10.296 -12.808 -20.401 1.00 86.75 236 LYS A C 1
ATOM 1905 O O . LYS A 1 236 ? 10.643 -13.363 -21.435 1.00 86.75 236 LYS A O 1
ATOM 1910 N N . ARG A 1 237 ? 9.019 -12.466 -20.192 1.00 76.81 237 ARG A N 1
ATOM 1911 C CA . ARG A 1 237 ? 7.943 -12.698 -21.181 1.00 76.81 237 ARG A CA 1
ATOM 1912 C C . ARG A 1 237 ? 8.144 -11.993 -22.534 1.00 76.81 237 ARG A C 1
ATOM 1914 O O . ARG A 1 237 ? 7.376 -12.241 -23.456 1.00 76.81 237 ARG A O 1
ATOM 1921 N N . HIS A 1 238 ? 9.101 -11.067 -22.616 1.00 88.12 238 HIS A N 1
ATOM 1922 C CA . HIS A 1 238 ? 9.465 -10.328 -23.828 1.00 88.12 238 HIS A CA 1
ATOM 1923 C C . HIS A 1 238 ? 10.754 -10.842 -24.478 1.00 88.12 238 HIS A C 1
ATOM 1925 O O . HIS A 1 238 ? 11.226 -10.234 -25.435 1.00 88.12 238 HIS A O 1
ATOM 1931 N N . GLN A 1 239 ? 11.323 -11.949 -23.988 1.00 90.00 239 GLN A N 1
ATOM 1932 C CA . GLN A 1 239 ? 12.595 -12.506 -24.459 1.00 90.00 239 GLN A CA 1
ATOM 1933 C C . GLN A 1 239 ? 12.611 -12.783 -25.966 1.00 90.00 239 GLN A C 1
ATOM 1935 O O . GLN A 1 239 ? 13.640 -12.605 -26.604 1.00 90.00 239 GLN A O 1
ATOM 1940 N N . GLN A 1 240 ? 11.479 -13.163 -26.557 1.00 93.62 240 GLN A N 1
ATOM 1941 C CA . GLN A 1 240 ? 11.338 -13.390 -27.999 1.00 93.62 240 GLN A CA 1
ATOM 1942 C C . GLN A 1 240 ? 11.625 -12.145 -28.853 1.00 93.62 240 GLN A C 1
ATOM 1944 O O . GLN A 1 240 ? 11.897 -12.277 -30.038 1.00 93.62 240 GLN A O 1
ATOM 1949 N N . ASN A 1 241 ? 11.571 -10.947 -28.261 1.00 93.62 241 ASN A N 1
ATOM 1950 C CA . ASN A 1 241 ? 11.827 -9.683 -28.948 1.00 93.62 241 ASN A CA 1
ATOM 1951 C C . ASN A 1 241 ? 13.233 -9.130 -28.657 1.00 93.62 241 ASN A C 1
ATOM 1953 O O . ASN A 1 241 ? 13.543 -8.024 -29.093 1.00 93.62 241 ASN A O 1
ATOM 1957 N N . LYS A 1 242 ? 14.073 -9.843 -27.894 1.00 95.38 242 LYS A N 1
ATOM 1958 C CA . LYS A 1 242 ? 15.336 -9.293 -27.377 1.00 95.38 242 LYS A CA 1
ATOM 1959 C C . LYS A 1 242 ? 16.366 -8.942 -28.451 1.00 95.38 242 LYS A C 1
ATOM 1961 O O . LYS A 1 242 ? 17.183 -8.059 -28.231 1.00 95.38 242 LYS A O 1
ATOM 1966 N N . ASP A 1 243 ? 16.301 -9.623 -29.592 1.00 95.31 243 ASP A N 1
ATOM 1967 C CA . ASP A 1 243 ? 17.259 -9.476 -30.691 1.00 95.31 243 ASP A CA 1
ATOM 1968 C C . ASP A 1 243 ? 16.757 -8.515 -31.785 1.00 95.31 243 ASP A C 1
ATOM 1970 O O . ASP A 1 243 ? 17.405 -8.363 -32.816 1.00 95.31 243 ASP A O 1
ATOM 1974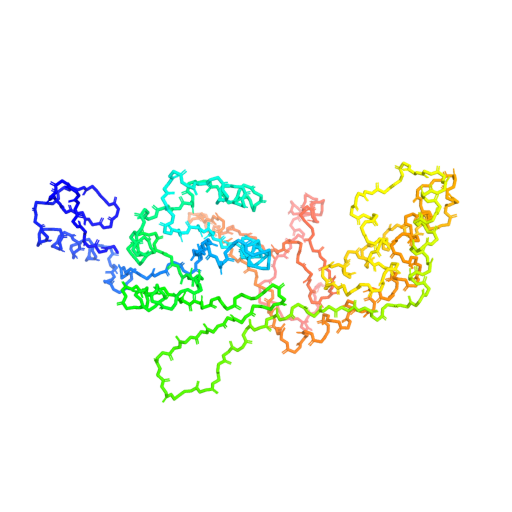 N N . VAL A 1 244 ? 15.605 -7.858 -31.580 1.00 97.00 244 VAL A N 1
ATOM 1975 C CA . VAL A 1 244 ? 15.097 -6.832 -32.505 1.00 97.00 244 VAL A CA 1
ATOM 1976 C C . VAL A 1 244 ? 16.050 -5.629 -32.485 1.00 97.00 244 VAL A C 1
ATOM 1978 O O . VAL A 1 244 ? 16.212 -5.039 -31.409 1.00 97.00 244 VAL A O 1
ATOM 1981 N N . PRO A 1 245 ? 16.654 -5.237 -33.627 1.00 97.12 245 PRO A N 1
ATOM 1982 C CA . PRO A 1 245 ? 17.540 -4.077 -33.693 1.00 97.12 245 PRO A CA 1
ATOM 1983 C C . PRO A 1 245 ? 16.860 -2.798 -33.193 1.00 97.12 245 PRO A C 1
ATOM 1985 O O . PRO A 1 245 ? 15.650 -2.619 -33.333 1.00 97.12 245 PRO A O 1
ATOM 1988 N N . TYR A 1 246 ? 17.634 -1.906 -32.574 1.00 96.56 246 TYR A N 1
ATOM 1989 C CA . TYR A 1 246 ? 17.105 -0.720 -31.886 1.00 96.56 246 TYR A CA 1
ATOM 1990 C C . TYR A 1 246 ? 16.381 0.269 -32.813 1.00 96.56 246 TYR A C 1
ATOM 1992 O O . TYR A 1 246 ? 15.493 0.999 -32.370 1.00 96.56 246 TYR A O 1
ATOM 2000 N N . ASP A 1 247 ? 16.791 0.319 -34.074 1.00 94.94 247 ASP A N 1
ATOM 2001 C CA . ASP A 1 247 ? 16.227 1.128 -35.153 1.00 94.94 247 ASP A CA 1
ATOM 2002 C C . ASP A 1 247 ? 15.066 0.433 -35.878 1.00 94.94 247 ASP A C 1
ATOM 2004 O O . ASP A 1 247 ? 14.252 1.099 -36.516 1.00 94.94 247 ASP A O 1
ATOM 2008 N N . GLU A 1 248 ? 14.938 -0.885 -35.733 1.00 94.25 248 GLU A N 1
ATOM 2009 C CA . GLU A 1 248 ? 13.891 -1.685 -36.374 1.00 94.25 248 GLU A CA 1
ATOM 2010 C C . GLU A 1 248 ? 12.689 -1.953 -35.457 1.00 94.25 248 GLU A C 1
ATOM 2012 O O . GLU A 1 248 ? 11.589 -2.249 -35.930 1.00 94.25 248 GLU A O 1
ATOM 2017 N N . GLY A 1 249 ? 12.849 -1.825 -34.136 1.00 93.19 249 GLY A N 1
ATOM 2018 C CA . GLY A 1 249 ? 11.728 -1.949 -33.213 1.00 93.19 249 GLY A CA 1
ATOM 2019 C C . GLY A 1 249 ? 12.078 -1.845 -31.732 1.00 93.19 249 GLY A C 1
ATOM 2020 O O . GLY A 1 249 ? 13.224 -1.748 -31.308 1.00 93.19 249 GLY A O 1
ATOM 2021 N N . CYS A 1 250 ? 11.038 -1.895 -30.898 1.00 96.06 250 CYS A N 1
ATOM 2022 C CA . CYS A 1 250 ? 11.173 -1.650 -29.461 1.00 96.06 250 CYS A CA 1
ATOM 2023 C C . CYS A 1 250 ? 11.732 -2.823 -28.650 1.00 96.06 250 CYS A C 1
ATOM 2025 O O . CYS A 1 250 ? 11.979 -2.663 -27.455 1.00 96.06 250 CYS A O 1
ATOM 2027 N N . GLY A 1 251 ? 11.886 -3.996 -29.263 1.00 96.56 251 GLY A N 1
ATOM 2028 C CA . GLY A 1 251 ? 12.248 -5.229 -28.574 1.00 96.56 251 GLY A CA 1
ATOM 2029 C C . GLY A 1 251 ? 13.620 -5.161 -27.908 1.00 96.56 251 GLY A C 1
ATOM 2030 O O . GLY A 1 251 ? 13.693 -5.190 -26.678 1.00 96.56 251 GLY A O 1
ATOM 2031 N N . GLY A 1 252 ? 14.687 -5.004 -28.696 1.00 97.69 252 GLY A N 1
ATOM 2032 C CA . GLY A 1 252 ? 16.054 -5.004 -28.178 1.00 97.69 252 GLY A CA 1
ATOM 2033 C C . GLY A 1 252 ? 16.354 -3.815 -27.274 1.00 97.69 252 GLY A C 1
ATOM 2034 O O . GLY A 1 252 ? 16.899 -3.995 -26.187 1.00 97.69 252 GLY A O 1
ATOM 2035 N N . ILE A 1 253 ? 15.918 -2.604 -27.646 1.00 97.94 253 ILE A N 1
ATOM 2036 C CA . ILE A 1 253 ? 16.166 -1.410 -26.821 1.00 97.94 253 ILE A CA 1
ATOM 2037 C C . ILE A 1 253 ? 15.495 -1.514 -25.450 1.00 97.94 253 ILE A C 1
ATOM 2039 O O . ILE A 1 253 ? 16.100 -1.153 -24.439 1.00 97.94 253 ILE A O 1
ATOM 2043 N N . MET A 1 254 ? 14.269 -2.046 -25.383 1.00 97.88 254 MET A N 1
ATOM 2044 C CA . MET A 1 254 ? 13.593 -2.233 -24.101 1.00 97.88 254 MET A CA 1
ATOM 2045 C C . MET A 1 254 ? 14.113 -3.450 -23.344 1.00 97.88 254 MET A C 1
ATOM 2047 O O . MET A 1 254 ? 14.113 -3.422 -22.118 1.00 97.88 254 MET A O 1
ATOM 2051 N N . TRP A 1 255 ? 14.597 -4.487 -24.024 1.00 98.12 255 TRP A N 1
ATOM 2052 C CA . TRP A 1 255 ? 15.295 -5.588 -23.365 1.00 98.12 255 TRP A CA 1
ATOM 2053 C C . TRP A 1 255 ? 16.522 -5.082 -22.602 1.00 98.12 255 TRP A C 1
ATOM 2055 O O . TRP A 1 255 ? 16.662 -5.331 -21.403 1.00 98.12 255 TRP A O 1
ATOM 2065 N N . ASP A 1 256 ? 17.348 -4.269 -23.256 1.00 98.38 256 ASP A N 1
ATOM 2066 C CA . ASP A 1 256 ? 18.546 -3.692 -22.653 1.00 98.38 256 ASP A CA 1
ATOM 2067 C C . ASP A 1 256 ? 18.239 -2.612 -21.610 1.00 98.38 256 ASP A C 1
ATOM 2069 O O . ASP A 1 256 ? 18.907 -2.561 -20.575 1.00 98.38 256 ASP A O 1
ATOM 2073 N N . ALA A 1 257 ? 17.183 -1.813 -21.799 1.00 97.56 257 ALA A N 1
ATOM 2074 C CA . ALA A 1 257 ? 16.698 -0.864 -20.791 1.00 97.56 257 ALA A CA 1
ATOM 2075 C C . ALA A 1 257 ? 16.320 -1.552 -19.463 1.00 97.56 257 ALA A C 1
ATOM 2077 O O . ALA A 1 257 ? 16.437 -0.951 -18.397 1.00 97.56 257 ALA A O 1
ATOM 2078 N N . TRP A 1 258 ? 15.895 -2.817 -19.513 1.00 96.69 258 TRP A N 1
ATOM 2079 C CA . TRP A 1 258 ? 15.593 -3.639 -18.336 1.00 96.69 258 TRP A CA 1
ATOM 2080 C C . TRP A 1 258 ? 16.780 -4.506 -17.871 1.00 96.69 258 TRP A C 1
ATOM 2082 O O . TRP A 1 258 ? 16.624 -5.334 -16.974 1.00 96.69 258 TRP A O 1
ATOM 2092 N N . GLY A 1 259 ? 17.977 -4.285 -18.424 1.00 97.31 259 GLY A N 1
ATOM 2093 C CA . GLY A 1 259 ? 19.227 -4.940 -18.025 1.00 97.31 259 GLY A CA 1
ATOM 2094 C C . GLY A 1 259 ? 19.645 -6.126 -18.902 1.00 97.31 259 GLY A C 1
ATOM 2095 O O . GLY A 1 259 ? 20.667 -6.761 -18.627 1.00 97.31 259 GLY A O 1
ATOM 2096 N N . GLY A 1 260 ? 18.903 -6.423 -19.968 1.00 97.75 260 GLY A N 1
ATOM 2097 C CA . GLY A 1 260 ? 19.177 -7.522 -20.891 1.00 97.75 260 GLY A CA 1
ATOM 2098 C C . GLY A 1 260 ? 19.167 -8.902 -20.222 1.00 97.75 260 GLY A C 1
ATOM 2099 O O . GLY A 1 260 ? 18.654 -9.071 -19.114 1.00 97.75 260 GLY A O 1
ATOM 2100 N N . ASP A 1 261 ? 19.785 -9.899 -20.867 1.00 97.50 261 ASP A N 1
ATOM 2101 C CA . ASP A 1 261 ? 19.841 -11.273 -20.335 1.00 97.50 261 ASP A CA 1
ATOM 2102 C C . ASP A 1 261 ? 20.475 -11.312 -18.930 1.00 97.50 261 ASP A C 1
ATOM 2104 O O . ASP A 1 261 ? 20.012 -12.039 -18.053 1.00 97.50 261 ASP A O 1
ATOM 2108 N N . ALA A 1 262 ? 21.510 -10.498 -18.694 1.00 97.06 262 ALA A N 1
ATOM 2109 C CA . ALA A 1 262 ? 22.210 -10.438 -17.413 1.00 97.06 262 ALA A CA 1
ATOM 2110 C C . ALA A 1 262 ? 21.321 -9.908 -16.277 1.00 97.06 262 ALA A C 1
ATOM 2112 O O . ALA A 1 262 ? 21.269 -10.512 -15.207 1.00 97.06 262 ALA A O 1
ATOM 2113 N N . GLY A 1 263 ? 20.608 -8.801 -16.506 1.00 96.81 263 GLY A N 1
ATOM 2114 C CA . GLY A 1 263 ? 19.734 -8.197 -15.501 1.00 96.81 263 GLY A CA 1
ATOM 2115 C C . GLY A 1 263 ? 18.492 -9.034 -15.222 1.00 96.81 263 GLY A C 1
ATOM 2116 O O . GLY A 1 263 ? 18.112 -9.204 -14.066 1.00 96.81 263 GLY A O 1
ATOM 2117 N N . ILE A 1 264 ? 17.886 -9.607 -16.263 1.00 94.00 264 ILE A N 1
ATOM 2118 C CA . ILE A 1 264 ? 16.651 -10.388 -16.131 1.00 94.00 264 ILE A CA 1
ATOM 2119 C C . ILE A 1 264 ? 16.922 -11.738 -15.462 1.00 94.00 264 ILE A C 1
ATOM 2121 O O . ILE A 1 264 ? 16.181 -12.121 -14.558 1.00 94.00 264 ILE A O 1
ATOM 2125 N N . ASN A 1 265 ? 17.995 -12.442 -15.838 1.00 89.94 265 ASN A N 1
ATOM 2126 C CA . ASN A 1 265 ? 18.349 -13.703 -15.179 1.00 89.94 265 ASN A CA 1
ATOM 2127 C C . ASN A 1 265 ? 18.783 -13.481 -13.726 1.00 89.94 265 ASN A C 1
ATOM 2129 O O . ASN A 1 265 ? 18.341 -14.226 -12.854 1.00 89.94 265 ASN A O 1
ATOM 2133 N N . TRP A 1 266 ? 19.563 -12.426 -13.444 1.00 96.94 266 TRP A N 1
ATOM 2134 C CA . TRP A 1 266 ? 19.862 -12.041 -12.062 1.00 96.94 266 TRP A CA 1
ATOM 2135 C C . TRP A 1 266 ? 18.584 -11.768 -11.275 1.00 96.94 266 TRP A C 1
ATOM 2137 O O . TRP A 1 266 ? 18.446 -12.286 -10.174 1.00 96.94 266 TRP A O 1
ATOM 2147 N N . ALA A 1 267 ? 17.630 -11.021 -11.837 1.00 90.44 267 ALA A N 1
ATOM 2148 C CA . ALA A 1 267 ? 16.395 -10.690 -11.139 1.00 90.44 267 ALA A CA 1
ATOM 2149 C C . ALA A 1 267 ? 15.572 -11.938 -10.799 1.00 90.44 267 ALA A C 1
ATOM 2151 O O . ALA A 1 267 ? 15.026 -12.020 -9.706 1.00 90.44 267 ALA A O 1
ATOM 2152 N N . ILE A 1 268 ? 15.520 -12.930 -11.693 1.00 82.00 268 ILE A N 1
ATOM 2153 C CA . ILE A 1 268 ? 14.837 -14.207 -11.439 1.00 82.00 268 ILE A CA 1
ATOM 2154 C C . ILE A 1 268 ? 15.500 -14.958 -10.282 1.00 82.00 268 ILE A C 1
ATOM 2156 O O . ILE A 1 268 ? 14.819 -15.338 -9.333 1.00 82.00 268 ILE A O 1
ATOM 2160 N N . THR A 1 269 ? 16.821 -15.145 -10.331 1.00 84.31 269 THR A N 1
ATOM 2161 C CA . THR A 1 269 ? 17.557 -15.870 -9.283 1.00 84.31 269 THR A CA 1
ATOM 2162 C C . THR A 1 269 ? 17.538 -15.120 -7.954 1.00 84.31 269 THR A C 1
ATOM 2164 O O . THR A 1 269 ? 17.376 -15.727 -6.900 1.00 84.31 269 THR A O 1
ATOM 2167 N N . LYS A 1 270 ? 17.683 -13.794 -7.991 1.00 88.56 270 LYS A N 1
ATOM 2168 C CA . LYS A 1 270 ? 17.635 -12.939 -6.809 1.00 88.56 270 LYS A CA 1
ATOM 2169 C C . LYS A 1 270 ? 16.253 -12.980 -6.171 1.00 88.56 270 LYS A C 1
ATOM 2171 O O . LYS A 1 270 ? 16.184 -13.168 -4.969 1.00 88.56 270 LYS A O 1
ATOM 2176 N N . LEU A 1 271 ? 15.179 -12.877 -6.956 1.00 82.25 271 LEU A N 1
ATOM 2177 C CA . LEU A 1 271 ? 13.811 -12.980 -6.448 1.00 82.25 271 LEU A CA 1
ATOM 2178 C C . LEU A 1 271 ? 13.572 -14.314 -5.740 1.00 82.25 271 LEU A C 1
ATOM 2180 O O . LEU A 1 271 ? 13.069 -14.311 -4.629 1.00 82.25 271 LEU A O 1
ATOM 2184 N N . GLN A 1 272 ? 14.007 -15.427 -6.339 1.00 77.69 272 GLN A N 1
ATOM 2185 C CA . GLN A 1 272 ? 13.947 -16.740 -5.691 1.00 77.69 272 GLN A CA 1
ATOM 2186 C C . GLN A 1 272 ? 14.749 -16.771 -4.388 1.00 77.69 272 GLN A C 1
ATOM 2188 O O . GLN A 1 272 ? 14.277 -17.298 -3.395 1.00 77.69 272 GLN A O 1
ATOM 2193 N N . ALA A 1 273 ? 15.951 -16.191 -4.359 1.00 74.81 273 ALA A N 1
ATOM 2194 C CA . ALA A 1 273 ? 16.755 -16.142 -3.140 1.00 74.81 273 ALA A CA 1
ATOM 2195 C C . ALA A 1 273 ? 16.110 -15.289 -2.034 1.00 74.81 273 ALA A C 1
ATOM 2197 O O . ALA A 1 273 ? 16.239 -15.637 -0.865 1.00 74.81 273 ALA A O 1
ATOM 2198 N N . ILE A 1 274 ? 15.435 -14.193 -2.393 1.00 75.88 274 ILE A N 1
ATOM 2199 C CA . ILE A 1 274 ? 14.701 -13.338 -1.451 1.00 75.88 274 ILE A CA 1
ATOM 2200 C C . ILE A 1 274 ? 13.482 -14.090 -0.918 1.00 75.88 274 ILE A C 1
ATOM 2202 O O . ILE A 1 274 ? 13.355 -14.262 0.289 1.00 75.88 274 ILE A O 1
ATOM 2206 N N . ASP A 1 275 ? 12.655 -14.620 -1.819 1.00 69.75 275 ASP A N 1
ATOM 2207 C CA . ASP A 1 275 ? 11.432 -15.340 -1.467 1.00 69.75 275 ASP A CA 1
ATOM 2208 C C . ASP A 1 275 ? 11.747 -16.623 -0.659 1.00 69.75 275 ASP A C 1
ATOM 2210 O O . ASP A 1 275 ? 11.021 -16.950 0.275 1.00 69.75 275 ASP A O 1
ATOM 2214 N N . ASN A 1 276 ? 12.872 -17.301 -0.933 1.00 62.25 276 ASN A N 1
ATOM 2215 C CA . ASN A 1 276 ? 13.341 -18.461 -0.159 1.00 62.25 276 ASN A CA 1
ATOM 2216 C C . ASN A 1 276 ? 13.990 -18.076 1.184 1.00 62.25 276 ASN A C 1
ATOM 2218 O O . ASN A 1 276 ? 13.962 -18.853 2.132 1.00 62.25 276 ASN A O 1
ATOM 2222 N N . LYS A 1 277 ? 14.607 -16.893 1.304 1.00 53.28 277 LYS A N 1
ATOM 2223 C CA . LYS A 1 277 ? 15.087 -16.372 2.601 1.00 53.28 277 LYS A CA 1
ATOM 2224 C C . LYS A 1 277 ? 13.899 -16.053 3.517 1.00 53.28 277 LYS A C 1
ATOM 2226 O O . LYS A 1 277 ? 13.958 -16.307 4.725 1.00 53.28 277 LYS A O 1
ATOM 2231 N N . ASP A 1 278 ? 12.812 -15.585 2.913 1.00 47.94 278 ASP A N 1
ATOM 2232 C CA . ASP A 1 278 ? 11.529 -15.366 3.567 1.00 47.94 278 ASP A CA 1
ATOM 2233 C C . ASP A 1 278 ? 10.781 -16.676 3.896 1.00 47.94 278 ASP A C 1
ATOM 2235 O O . ASP A 1 278 ? 9.890 -16.634 4.730 1.00 47.94 278 ASP A O 1
ATOM 2239 N N . GLU A 1 279 ? 11.180 -17.865 3.408 1.00 38.47 279 GLU A N 1
ATOM 2240 C CA . GLU A 1 279 ? 10.573 -19.157 3.822 1.00 38.47 279 GLU A CA 1
ATOM 2241 C C . GLU A 1 279 ? 10.754 -19.475 5.323 1.00 38.47 279 GLU A C 1
ATOM 2243 O O . GLU A 1 279 ? 10.020 -20.297 5.877 1.00 38.47 279 GLU A O 1
ATOM 2248 N N . SER A 1 280 ? 11.684 -18.810 6.027 1.00 33.75 280 SER A N 1
ATOM 2249 C CA . SER A 1 280 ? 11.774 -18.891 7.500 1.00 33.75 280 SER A CA 1
ATOM 2250 C C . SER A 1 280 ? 10.644 -18.141 8.224 1.00 33.75 280 SER A C 1
ATOM 2252 O O . SER A 1 280 ? 10.413 -18.356 9.416 1.00 33.75 280 SER A O 1
ATOM 2254 N N . MET A 1 281 ? 9.887 -17.321 7.495 1.00 34.53 281 MET A N 1
ATOM 2255 C CA . MET A 1 281 ? 8.670 -16.660 7.933 1.00 34.53 281 MET A CA 1
ATOM 2256 C C . MET A 1 281 ? 7.526 -17.057 6.998 1.00 34.53 281 MET A C 1
ATOM 2258 O O . MET A 1 281 ? 7.390 -16.523 5.909 1.00 34.53 281 MET A O 1
ATOM 2262 N N . ILE A 1 282 ? 6.623 -17.907 7.506 1.00 34.72 282 ILE A N 1
ATOM 2263 C CA . ILE A 1 282 ? 5.299 -18.237 6.939 1.00 34.72 282 ILE A CA 1
ATOM 2264 C C . ILE A 1 282 ? 5.274 -19.556 6.138 1.00 34.72 282 ILE A C 1
ATOM 2266 O O . ILE A 1 282 ? 5.066 -19.592 4.930 1.00 34.72 282 ILE A O 1
ATOM 2270 N N . TYR A 1 283 ? 5.239 -20.684 6.860 1.00 31.66 283 TYR A N 1
ATOM 2271 C CA . TYR A 1 283 ? 4.294 -21.749 6.490 1.00 31.66 283 TYR A CA 1
ATOM 2272 C C . TYR A 1 283 ? 2.865 -21.199 6.644 1.00 31.66 283 TYR A C 1
ATOM 2274 O O . TYR A 1 283 ? 2.189 -21.400 7.655 1.00 31.66 283 TYR A O 1
ATOM 2282 N N . GLY A 1 284 ? 2.419 -20.436 5.650 1.00 35.56 284 GLY A N 1
ATOM 2283 C CA . GLY A 1 284 ? 1.064 -19.919 5.539 1.00 35.56 284 GLY A CA 1
ATOM 2284 C C . GLY A 1 284 ? 0.241 -20.866 4.689 1.00 35.56 284 GLY A C 1
ATOM 2285 O O . GLY A 1 284 ? 0.323 -20.846 3.467 1.00 35.56 284 GLY A O 1
ATOM 2286 N N . TYR A 1 285 ? -0.566 -21.702 5.334 1.00 36.59 285 TYR A N 1
ATOM 2287 C CA . TYR A 1 285 ? -1.564 -22.524 4.657 1.00 36.59 285 TYR A CA 1
ATOM 2288 C C . TYR A 1 285 ? -2.449 -21.663 3.743 1.00 36.59 285 TYR A C 1
ATOM 2290 O O . TYR A 1 285 ? -2.901 -20.591 4.153 1.00 36.59 285 TYR A O 1
ATOM 2298 N N . LYS A 1 286 ? -2.753 -22.165 2.536 1.00 39.75 286 LYS A N 1
ATOM 2299 C CA . LYS A 1 286 ?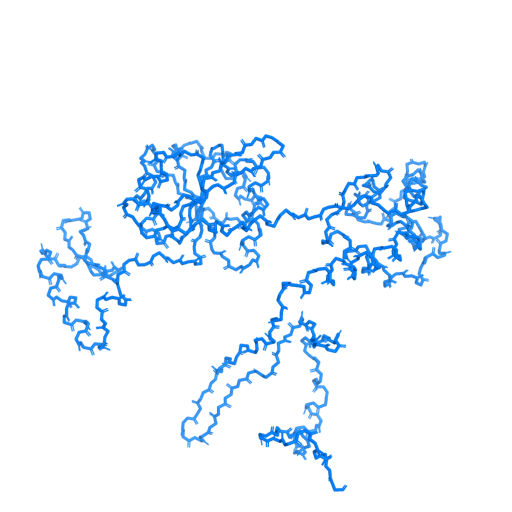 -3.788 -21.642 1.628 1.00 39.75 286 LYS A CA 1
ATOM 2300 C C . 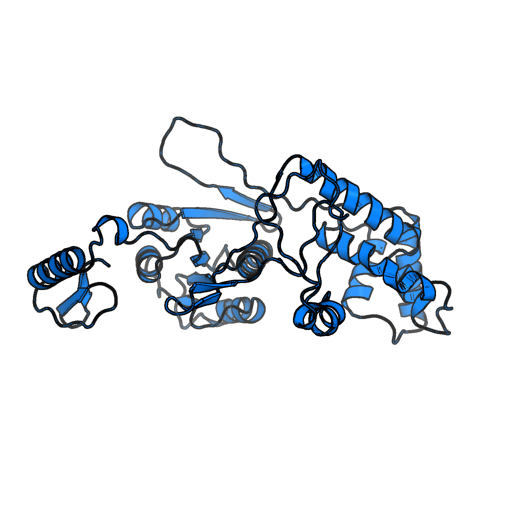LYS A 1 286 ? -5.082 -21.446 2.427 1.00 39.75 286 LYS A C 1
ATOM 2302 O O . LYS A 1 286 ? -5.832 -22.399 2.633 1.00 39.75 286 LYS A O 1
ATOM 2307 N N . ARG A 1 287 ? -5.357 -20.230 2.912 1.00 43.91 287 ARG A N 1
ATOM 2308 C CA . ARG A 1 287 ? -6.659 -19.908 3.504 1.00 43.91 287 ARG A CA 1
ATOM 2309 C C . ARG A 1 287 ? -7.636 -19.777 2.350 1.00 43.91 287 ARG A C 1
ATOM 2311 O O . ARG A 1 287 ? -7.781 -18.716 1.753 1.00 43.91 287 ARG A O 1
ATOM 2318 N N . LEU A 1 288 ? -8.282 -20.891 2.013 1.00 50.16 288 LEU A N 1
ATOM 2319 C CA . LEU A 1 288 ? -9.572 -20.836 1.348 1.00 50.16 288 LEU A CA 1
ATOM 2320 C C . LEU A 1 288 ? -10.456 -19.977 2.246 1.00 50.16 288 LEU A C 1
ATOM 2322 O O . LEU A 1 288 ? -10.790 -20.386 3.357 1.00 50.16 288 LEU A O 1
ATOM 2326 N N . GLN A 1 289 ? -10.798 -18.779 1.789 1.00 46.69 289 GLN A N 1
ATOM 2327 C CA . GLN A 1 289 ? -11.941 -18.087 2.343 1.00 46.69 289 GLN A CA 1
ATOM 2328 C C . GLN A 1 289 ? -13.141 -18.951 1.940 1.00 46.69 289 GLN A C 1
ATOM 2330 O O . GLN A 1 289 ? -13.621 -18.876 0.810 1.00 46.69 289 GLN A O 1
ATOM 2335 N N . GLN A 1 290 ? -13.515 -19.909 2.796 1.00 49.81 290 GLN A N 1
ATOM 2336 C CA . GLN A 1 290 ? -14.718 -20.717 2.621 1.00 49.81 290 GLN A CA 1
ATOM 2337 C C . GLN A 1 290 ? -15.917 -19.808 2.884 1.00 49.81 290 GLN A C 1
ATOM 2339 O O . GLN A 1 290 ? -16.600 -19.918 3.897 1.00 49.81 290 GLN A O 1
ATOM 2344 N N . ASP A 1 291 ? -16.136 -18.863 1.978 1.00 51.31 291 ASP A N 1
ATOM 2345 C CA . ASP A 1 291 ? -17.328 -18.045 1.990 1.00 51.31 291 ASP A CA 1
ATOM 2346 C C . ASP A 1 291 ? -18.469 -18.927 1.494 1.00 51.31 291 ASP A C 1
ATOM 2348 O O . ASP A 1 291 ? -18.546 -19.296 0.314 1.00 51.31 291 ASP A O 1
ATOM 2352 N N . VAL A 1 292 ? -19.355 -19.285 2.421 1.00 56.12 292 VAL A N 1
ATOM 2353 C CA . VAL A 1 292 ? -20.680 -19.780 2.071 1.00 56.12 292 VAL A CA 1
ATOM 2354 C C . VAL A 1 292 ? -21.399 -18.625 1.385 1.00 56.12 292 VAL A C 1
ATOM 2356 O O . VAL A 1 292 ? -21.759 -17.627 2.003 1.00 56.12 292 VAL A O 1
ATOM 2359 N N . LYS A 1 293 ? -21.541 -18.746 0.071 1.00 55.28 293 LYS A N 1
ATOM 2360 C CA . LYS A 1 293 ? -22.212 -17.772 -0.785 1.00 55.28 293 LYS A CA 1
ATOM 2361 C C . LYS A 1 293 ? -23.720 -17.810 -0.602 1.00 55.28 293 LYS A C 1
ATOM 2363 O O . LYS A 1 293 ? -24.346 -16.760 -0.696 1.00 55.28 293 LYS A O 1
ATOM 2368 N N . ASP A 1 294 ? -24.277 -19.001 -0.390 1.00 49.81 294 ASP A N 1
ATOM 2369 C CA . ASP A 1 294 ? -25.716 -19.204 -0.231 1.00 49.81 294 ASP A CA 1
ATOM 2370 C C . ASP A 1 294 ? -26.032 -20.561 0.424 1.00 49.81 294 ASP A C 1
ATOM 2372 O O . ASP A 1 294 ? -25.243 -21.507 0.310 1.00 49.81 294 ASP A O 1
ATOM 2376 N N . VAL A 1 295 ? -27.192 -20.664 1.079 1.00 48.94 295 VAL A N 1
ATOM 2377 C CA . VAL A 1 295 ? -27.709 -21.895 1.699 1.00 48.94 295 VAL A CA 1
ATOM 2378 C C . VAL A 1 295 ? -29.209 -22.032 1.427 1.00 48.94 295 VAL A C 1
ATOM 2380 O O . VAL A 1 295 ? -30.018 -21.292 1.984 1.00 48.94 295 VAL A O 1
ATOM 2383 N N . ASP A 1 296 ? -29.599 -23.049 0.654 1.00 53.69 296 ASP A N 1
ATOM 2384 C CA . ASP A 1 296 ? -30.999 -23.464 0.520 1.00 53.69 296 ASP A CA 1
ATOM 2385 C C . ASP A 1 296 ? -31.297 -24.590 1.517 1.00 53.69 296 ASP A C 1
ATOM 2387 O O . ASP A 1 296 ? -31.027 -25.771 1.279 1.00 53.69 296 ASP A O 1
ATOM 2391 N N . VAL A 1 297 ? -31.887 -24.216 2.652 1.00 55.31 297 VAL A N 1
ATOM 2392 C CA . VAL A 1 297 ? -32.207 -25.131 3.758 1.00 55.31 297 VAL A CA 1
ATOM 2393 C C . VAL A 1 297 ? -33.323 -26.122 3.394 1.00 55.31 297 VAL A C 1
ATOM 2395 O O . VAL A 1 297 ? -33.388 -27.207 3.966 1.00 55.31 297 VAL A O 1
ATOM 2398 N N . LYS A 1 298 ? -34.202 -25.790 2.435 1.00 49.62 298 LYS A N 1
ATOM 2399 C CA . LYS A 1 298 ? -35.293 -26.686 2.007 1.00 49.62 298 LYS A CA 1
ATOM 2400 C C . LYS A 1 298 ? -34.789 -27.778 1.071 1.00 49.62 298 LYS A C 1
ATOM 2402 O O . LYS A 1 298 ? -35.312 -28.888 1.108 1.00 49.62 298 LYS A O 1
ATOM 2407 N N . GLN A 1 299 ? -33.800 -27.459 0.239 1.00 48.47 299 GLN A N 1
ATOM 2408 C CA . GLN A 1 299 ? -33.185 -28.404 -0.696 1.00 48.47 299 GLN A CA 1
ATOM 2409 C C . GLN A 1 299 ? -31.914 -29.066 -0.140 1.00 48.47 299 GLN A C 1
ATOM 2411 O O . GLN A 1 299 ? -31.436 -30.039 -0.718 1.00 48.47 299 GLN A O 1
ATOM 2416 N N . GLY A 1 300 ? -31.373 -28.567 0.977 1.00 62.31 300 GLY A N 1
ATOM 2417 C CA . GLY A 1 300 ? -30.133 -29.060 1.579 1.00 62.31 300 GLY A CA 1
ATOM 2418 C C . GLY A 1 300 ? -28.879 -28.679 0.785 1.00 62.31 300 GLY A C 1
ATOM 2419 O O . GLY A 1 300 ? -27.899 -29.422 0.803 1.00 62.31 300 GLY A O 1
ATOM 2420 N N . ILE A 1 301 ? -28.908 -27.555 0.061 1.00 62.59 301 ILE A N 1
ATOM 2421 C CA . ILE A 1 301 ? -27.814 -27.115 -0.817 1.00 62.59 301 ILE A CA 1
ATOM 2422 C C . ILE A 1 301 ? -27.011 -26.007 -0.135 1.00 62.59 301 ILE A C 1
ATOM 2424 O O . ILE A 1 301 ? -27.574 -25.023 0.337 1.00 62.59 301 ILE A O 1
ATOM 2428 N N . VAL A 1 302 ? -25.684 -26.141 -0.142 1.00 54.59 302 VAL A N 1
ATOM 2429 C CA . VAL A 1 302 ? -24.733 -25.114 0.306 1.00 54.59 302 VAL A CA 1
ATOM 2430 C C . VAL A 1 302 ? -23.844 -24.735 -0.875 1.00 54.59 302 VAL A C 1
ATOM 2432 O O . VAL A 1 302 ? -23.233 -25.605 -1.497 1.00 54.59 302 VAL A O 1
ATOM 2435 N N . THR A 1 303 ? -23.762 -23.443 -1.184 1.00 56.66 303 THR A N 1
ATOM 2436 C CA . THR A 1 303 ? -22.980 -22.908 -2.308 1.00 56.66 303 THR A CA 1
ATOM 2437 C C . THR A 1 303 ? -21.784 -22.121 -1.783 1.00 56.66 303 THR A C 1
ATOM 2439 O O . THR A 1 303 ? -21.937 -21.294 -0.891 1.00 56.66 303 THR A O 1
ATOM 2442 N N . GLY A 1 304 ? -20.592 -22.327 -2.349 1.00 65.81 304 GLY A N 1
ATOM 2443 C CA . GLY A 1 304 ? -19.369 -21.611 -1.965 1.00 65.81 304 GLY A CA 1
ATOM 2444 C C . GLY A 1 304 ? -18.248 -21.757 -2.999 1.00 65.81 304 GLY A C 1
ATOM 2445 O O . GLY A 1 304 ? -18.380 -22.515 -3.963 1.00 65.81 304 GLY A O 1
ATOM 2446 N N . TYR A 1 305 ? -17.146 -21.025 -2.813 1.00 64.19 305 TYR A N 1
ATOM 2447 C CA . TYR A 1 305 ? -15.965 -21.113 -3.682 1.00 64.19 305 TYR A CA 1
ATOM 2448 C C . TYR A 1 305 ? -14.865 -21.981 -3.059 1.00 64.19 305 TYR A C 1
ATOM 2450 O O . TYR A 1 305 ? -14.396 -21.719 -1.958 1.00 64.19 305 TYR A O 1
ATOM 2458 N N . PHE A 1 306 ? -14.398 -22.984 -3.808 1.00 63.31 306 PHE A N 1
ATOM 2459 C CA . PHE A 1 306 ? -13.310 -23.888 -3.399 1.00 63.31 306 PHE A CA 1
ATOM 2460 C C . PHE A 1 306 ? -11.942 -23.511 -3.988 1.00 63.31 306 PHE A C 1
ATOM 2462 O O . PHE A 1 306 ? -11.026 -24.330 -4.012 1.00 63.31 306 PHE A O 1
ATOM 2469 N N . SER A 1 307 ? -11.786 -22.285 -4.493 1.00 66.31 307 SER A N 1
ATOM 2470 C CA . SER A 1 307 ? -10.529 -21.825 -5.085 1.00 66.31 307 SER A CA 1
ATOM 2471 C C . SER A 1 307 ? -10.248 -20.376 -4.718 1.00 66.31 307 SER A C 1
ATOM 2473 O O . SER A 1 307 ? -11.150 -19.544 -4.736 1.00 66.31 307 SER A O 1
ATOM 2475 N N . ALA A 1 308 ? -8.978 -20.077 -4.457 1.00 64.81 308 ALA A N 1
ATOM 2476 C CA . ALA A 1 308 ? -8.470 -18.718 -4.355 1.00 64.81 308 ALA A CA 1
ATOM 2477 C C . ALA A 1 308 ? -7.765 -18.362 -5.672 1.00 64.81 308 ALA A C 1
ATOM 2479 O O . ALA A 1 308 ? -6.912 -19.115 -6.144 1.00 64.81 308 ALA A O 1
ATOM 2480 N N . PHE A 1 309 ? -8.174 -17.263 -6.306 1.00 67.56 309 PHE A N 1
ATOM 2481 C CA . PHE A 1 309 ? -7.650 -16.857 -7.610 1.00 67.56 309 PHE A CA 1
ATOM 2482 C C . PHE A 1 309 ? -6.431 -15.950 -7.472 1.00 67.56 309 PHE A C 1
ATOM 2484 O O . PHE A 1 309 ? -6.364 -15.138 -6.556 1.00 67.56 309 PHE A O 1
ATOM 2491 N N . ASN A 1 310 ? -5.520 -16.027 -8.445 1.00 59.00 310 ASN A N 1
ATOM 2492 C CA . ASN A 1 310 ? -4.294 -15.221 -8.501 1.00 59.00 310 ASN A CA 1
ATOM 2493 C C . ASN A 1 310 ? -3.339 -15.433 -7.313 1.00 59.00 310 ASN A C 1
ATOM 2495 O O . ASN A 1 310 ? -2.488 -14.585 -7.061 1.00 59.00 310 ASN A O 1
ATOM 2499 N N . ILE A 1 311 ? -3.464 -16.567 -6.626 1.00 59.62 311 ILE A N 1
ATOM 2500 C CA . ILE A 1 311 ? -2.555 -17.003 -5.567 1.00 59.62 311 ILE A CA 1
ATOM 2501 C C . ILE A 1 311 ? -1.706 -18.144 -6.125 1.00 59.62 311 ILE A C 1
ATOM 2503 O O . ILE A 1 311 ? -2.254 -19.053 -6.750 1.00 59.62 311 ILE A O 1
ATOM 2507 N N . ILE A 1 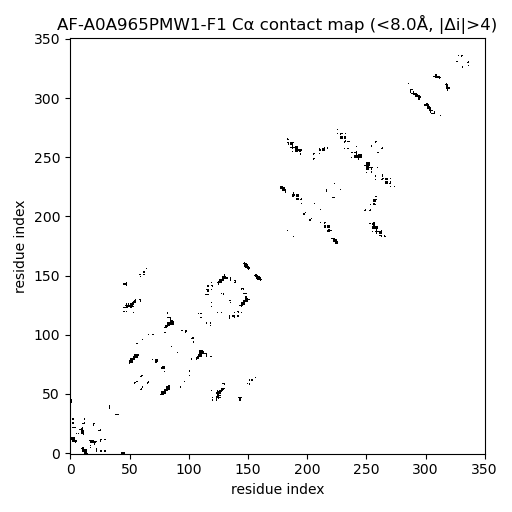312 ? -0.392 -18.058 -5.916 1.00 58.59 312 ILE A N 1
ATOM 2508 C CA . ILE A 1 312 ? 0.561 -19.132 -6.214 1.00 58.59 312 ILE A CA 1
ATOM 2509 C C . ILE A 1 312 ? 0.358 -20.231 -5.166 1.00 58.59 312 ILE A C 1
ATOM 2511 O O . ILE A 1 312 ? 0.360 -19.935 -3.970 1.00 58.59 312 ILE A O 1
ATOM 2515 N N . ASP A 1 313 ? 0.109 -21.467 -5.592 1.00 60.88 313 ASP A N 1
ATOM 2516 C CA . ASP A 1 313 ? -0.004 -22.608 -4.683 1.00 60.88 313 ASP A CA 1
ATOM 2517 C C . ASP A 1 313 ? 1.349 -23.277 -4.393 1.00 60.88 313 ASP A C 1
ATOM 2519 O O . ASP A 1 313 ? 2.397 -22.828 -4.852 1.00 60.88 313 ASP A O 1
ATOM 2523 N N . ALA A 1 314 ? 1.326 -24.324 -3.561 1.00 49.66 314 ALA A N 1
ATOM 2524 C CA . ALA A 1 314 ? 2.528 -25.019 -3.101 1.00 49.66 314 ALA A CA 1
ATOM 2525 C C . ALA A 1 314 ? 3.315 -25.695 -4.237 1.00 49.66 314 ALA A C 1
ATOM 2527 O O . ALA A 1 314 ? 4.507 -25.942 -4.076 1.00 49.66 314 ALA A O 1
ATOM 2528 N N . ASP A 1 315 ? 2.668 -25.952 -5.376 1.00 59.94 315 ASP A N 1
ATOM 2529 C CA . ASP A 1 315 ? 3.294 -26.530 -6.565 1.00 59.94 315 ASP A CA 1
ATOM 2530 C C . ASP A 1 315 ? 3.773 -25.437 -7.548 1.00 59.94 315 ASP A C 1
ATOM 2532 O O . ASP A 1 315 ? 4.345 -25.736 -8.597 1.00 59.94 315 ASP A O 1
ATOM 2536 N N . GLY A 1 316 ? 3.591 -24.155 -7.197 1.00 57.91 316 GLY A N 1
ATOM 2537 C CA . GLY A 1 316 ? 3.984 -23.000 -8.005 1.00 57.91 316 GLY A CA 1
ATOM 2538 C C . GLY A 1 316 ? 2.947 -22.583 -9.052 1.00 57.91 316 GLY A C 1
ATOM 2539 O O . GLY A 1 316 ? 3.210 -21.675 -9.849 1.00 57.91 316 GLY A O 1
ATOM 2540 N N . ASP A 1 317 ? 1.766 -23.202 -9.051 1.00 73.81 317 ASP A N 1
ATOM 2541 C CA . ASP A 1 317 ? 0.711 -22.934 -10.019 1.00 73.81 317 ASP A CA 1
ATOM 2542 C C . ASP A 1 317 ? -0.181 -21.766 -9.581 1.00 73.81 317 ASP A C 1
ATOM 2544 O O . ASP A 1 317 ? -0.369 -21.478 -8.400 1.00 73.81 317 ASP A O 1
ATOM 2548 N N . ILE A 1 318 ? -0.772 -21.065 -10.556 1.00 72.75 318 ILE A N 1
ATOM 2549 C CA . ILE A 1 318 ? -1.732 -19.982 -10.303 1.00 72.75 318 ILE A CA 1
ATOM 2550 C C . ILE A 1 318 ? -3.052 -20.299 -10.990 1.00 72.75 318 ILE A C 1
ATOM 2552 O O . ILE A 1 318 ? -3.151 -20.302 -12.220 1.00 72.75 318 ILE A O 1
ATOM 2556 N N . ILE A 1 319 ? -4.119 -20.423 -10.200 1.00 73.25 319 ILE A N 1
ATOM 2557 C CA . ILE A 1 319 ? -5.478 -20.493 -10.742 1.00 73.25 319 ILE A CA 1
ATOM 2558 C C . ILE A 1 319 ? -5.944 -19.070 -11.076 1.00 73.25 319 ILE A C 1
ATOM 2560 O O . ILE A 1 319 ? -6.172 -18.237 -10.196 1.00 73.25 319 ILE A O 1
ATOM 2564 N N . ARG A 1 320 ? -6.085 -18.767 -12.370 1.00 76.81 320 ARG A N 1
ATOM 2565 C CA . ARG A 1 320 ? -6.621 -17.483 -12.854 1.00 76.81 320 ARG A CA 1
ATOM 2566 C C . ARG A 1 320 ? -8.156 -17.498 -12.886 1.00 76.81 320 ARG A C 1
ATOM 2568 O O . ARG A 1 320 ? -8.744 -18.555 -13.119 1.00 76.81 320 ARG A O 1
ATOM 2575 N N . PRO A 1 321 ? -8.833 -16.349 -12.711 1.00 73.00 321 PRO A N 1
ATOM 2576 C CA . PRO A 1 321 ? -10.271 -16.258 -12.949 1.00 73.00 321 PRO A CA 1
ATOM 2577 C C . PRO A 1 321 ? -10.635 -16.770 -14.350 1.00 73.00 321 PRO A C 1
ATOM 2579 O O . PRO A 1 321 ? -10.007 -16.394 -15.337 1.00 73.00 321 PRO A O 1
ATOM 2582 N N . GLY A 1 322 ? -11.630 -17.655 -14.435 1.00 75.06 322 GLY A N 1
ATOM 2583 C CA . GLY A 1 322 ? -12.021 -18.312 -15.689 1.00 75.06 322 GLY A CA 1
ATOM 2584 C C . GLY A 1 322 ? -11.221 -19.573 -16.041 1.00 75.06 322 GLY A C 1
ATOM 2585 O O . GLY A 1 322 ? -11.552 -20.237 -17.027 1.00 75.06 322 GLY A O 1
ATOM 2586 N N . ALA A 1 323 ? -10.221 -19.953 -15.235 1.00 79.25 323 ALA A N 1
ATOM 2587 C CA . ALA A 1 323 ? -9.597 -21.269 -15.334 1.00 79.25 323 ALA A CA 1
ATOM 2588 C C . ALA A 1 323 ? -10.660 -22.377 -15.234 1.00 79.25 323 ALA A C 1
ATOM 2590 O O . ALA A 1 323 ? -11.652 -22.249 -14.518 1.00 79.25 323 ALA A O 1
ATOM 2591 N N . PHE A 1 324 ? -10.458 -23.457 -15.991 1.00 82.19 324 PHE A N 1
ATOM 2592 C CA . PHE A 1 324 ? -11.352 -24.620 -16.069 1.00 82.19 324 PHE A CA 1
ATOM 2593 C C . PHE A 1 324 ? -12.770 -24.360 -16.598 1.00 82.19 324 PHE A C 1
ATOM 2595 O O . PHE A 1 324 ? -13.539 -25.314 -16.676 1.00 82.19 324 PHE A O 1
ATOM 2602 N N . LYS A 1 325 ? -13.112 -23.136 -17.036 1.00 82.88 325 LYS A N 1
ATOM 2603 C CA . LYS A 1 325 ? -14.459 -22.791 -17.531 1.00 82.88 325 LYS A CA 1
ATOM 2604 C C . LYS A 1 325 ? -14.979 -23.787 -18.572 1.00 82.88 325 LYS A C 1
ATOM 2606 O O . LYS A 1 325 ? -16.034 -24.370 -18.373 1.00 82.88 325 LYS A O 1
ATOM 2611 N N . ARG A 1 326 ? -14.187 -24.073 -19.615 1.00 85.38 326 ARG A N 1
ATOM 2612 C CA . ARG A 1 326 ? -14.555 -25.052 -20.654 1.00 85.38 326 ARG A CA 1
ATOM 2613 C C . ARG A 1 326 ? -14.827 -26.444 -20.073 1.00 85.38 326 ARG A C 1
ATOM 2615 O O . ARG A 1 326 ? -15.827 -27.059 -20.410 1.00 85.38 326 ARG A O 1
ATOM 2622 N N . SER A 1 327 ? -13.950 -26.941 -19.201 1.00 83.19 327 SER A N 1
ATOM 2623 C CA . SER A 1 327 ? -14.101 -28.271 -18.597 1.00 83.19 327 SER A CA 1
ATOM 2624 C C . SER A 1 327 ? -15.317 -28.342 -17.676 1.00 83.19 327 SER A C 1
ATOM 2626 O O . SER A 1 327 ? -16.021 -29.344 -17.681 1.00 83.19 327 SER A O 1
ATOM 2628 N N . ILE A 1 328 ? -15.590 -27.284 -16.909 1.00 82.88 328 ILE A N 1
ATOM 2629 C CA . ILE A 1 328 ? -16.793 -27.185 -16.078 1.00 82.88 328 ILE A CA 1
ATOM 2630 C C . ILE A 1 328 ? -18.029 -27.215 -16.982 1.00 82.88 328 ILE A C 1
ATOM 2632 O O . ILE A 1 328 ? -18.868 -28.093 -16.807 1.00 82.88 328 ILE A O 1
ATOM 2636 N N . ASP A 1 329 ? -18.095 -26.355 -17.998 1.00 85.12 329 ASP A N 1
ATOM 2637 C CA . ASP A 1 329 ? -19.236 -26.267 -18.918 1.00 85.12 329 ASP A CA 1
ATOM 2638 C C . ASP A 1 329 ? -19.496 -27.600 -19.651 1.00 85.12 329 ASP A C 1
ATOM 2640 O O . ASP A 1 329 ? -20.640 -28.031 -19.799 1.00 85.12 329 ASP A O 1
ATOM 2644 N N . GLU A 1 330 ? -18.443 -28.300 -20.082 1.00 90.00 330 GLU A N 1
ATOM 2645 C CA . GLU A 1 330 ? -18.570 -29.545 -20.846 1.00 90.00 330 GLU A CA 1
ATOM 2646 C C . GLU A 1 330 ? -18.805 -30.795 -19.982 1.00 90.00 330 GLU A C 1
ATOM 2648 O O . GLU A 1 330 ? -19.435 -31.757 -20.444 1.00 90.00 330 GLU A O 1
ATOM 2653 N N . TRP A 1 331 ? -18.217 -30.859 -18.782 1.00 88.12 331 TRP A N 1
ATOM 2654 C CA . TRP A 1 331 ? -18.121 -32.096 -17.992 1.00 88.12 331 TRP A CA 1
ATOM 2655 C C . TRP A 1 331 ? -18.991 -32.085 -16.738 1.00 88.12 331 TRP A C 1
ATOM 2657 O O . TRP A 1 331 ? -19.386 -33.166 -16.287 1.00 88.12 331 TRP A O 1
ATOM 2667 N N . PHE A 1 332 ? -19.332 -30.911 -16.198 1.00 80.50 332 PHE A N 1
ATOM 2668 C CA . PHE A 1 332 ? -20.253 -30.803 -15.066 1.00 80.50 332 PHE A CA 1
ATOM 2669 C C . PHE A 1 332 ? -21.646 -31.363 -15.406 1.00 80.50 332 PHE A C 1
ATOM 2671 O O . PHE A 1 332 ? -22.099 -32.242 -14.670 1.00 80.50 332 PHE A O 1
ATOM 2678 N N . PRO A 1 333 ? -22.278 -31.035 -16.559 1.00 88.00 333 PRO A N 1
ATOM 2679 C CA . PRO A 1 333 ? -23.579 -31.611 -16.925 1.00 88.00 333 PRO A CA 1
ATOM 2680 C C . PRO A 1 333 ? -23.550 -33.133 -17.131 1.00 88.00 333 PRO A C 1
ATOM 2682 O O . PRO A 1 333 ? -24.581 -33.793 -17.082 1.00 88.00 333 PRO A O 1
ATOM 2685 N N . LYS A 1 334 ? -22.362 -33.704 -17.367 1.00 88.19 334 LYS A N 1
ATOM 2686 C CA . LYS A 1 334 ? -22.147 -35.146 -17.570 1.00 88.19 334 LYS A CA 1
ATOM 2687 C C . LYS A 1 334 ? -21.811 -35.886 -16.268 1.00 88.19 334 LYS A C 1
ATOM 2689 O O . LYS A 1 334 ? -21.465 -37.064 -16.323 1.00 88.19 334 LYS A O 1
ATOM 2694 N N . GLY A 1 335 ? -21.829 -35.206 -15.116 1.00 82.31 335 GLY A N 1
ATOM 2695 C CA . GLY A 1 335 ? -21.496 -35.791 -13.811 1.00 82.31 335 GLY A CA 1
ATOM 2696 C C . GLY A 1 335 ? -20.033 -36.233 -13.674 1.00 82.31 335 GLY A C 1
ATOM 2697 O O . GLY A 1 335 ? -19.713 -37.096 -12.854 1.00 82.31 335 GLY A O 1
ATOM 2698 N N . ARG A 1 336 ? -19.131 -35.685 -14.502 1.00 81.06 336 ARG A N 1
ATOM 2699 C CA . ARG A 1 336 ? -17.707 -36.063 -14.523 1.00 81.06 336 ARG A CA 1
ATOM 2700 C C . ARG A 1 336 ? -16.832 -35.212 -13.603 1.00 81.06 336 ARG A C 1
ATOM 2702 O O . ARG A 1 336 ? -15.707 -35.612 -13.323 1.00 81.06 336 ARG A O 1
ATOM 2709 N N . VAL A 1 337 ? -17.334 -34.077 -13.121 1.00 80.50 337 VAL A N 1
ATOM 2710 C CA . VAL A 1 337 ? -16.672 -33.268 -12.089 1.00 80.50 337 VAL A CA 1
ATOM 2711 C C . VAL A 1 337 ? -17.139 -33.779 -10.729 1.00 80.50 337 VAL A C 1
ATOM 2713 O O . VAL A 1 337 ? -18.309 -33.629 -10.387 1.00 80.50 337 VAL A O 1
ATOM 2716 N N . LYS A 1 338 ? -16.247 -34.426 -9.973 1.00 73.00 338 LYS A N 1
ATOM 2717 C CA . LYS A 1 338 ? -16.558 -34.992 -8.654 1.00 73.00 338 LYS A CA 1
ATOM 2718 C C . LYS A 1 338 ? -15.774 -34.265 -7.572 1.00 73.00 338 LYS A C 1
ATOM 2720 O O . LYS A 1 338 ? -14.562 -34.117 -7.688 1.00 73.00 338 LYS A O 1
ATOM 2725 N N . HIS A 1 339 ? -16.470 -33.853 -6.519 1.00 71.81 339 HIS A N 1
ATOM 2726 C CA . HIS A 1 339 ? -15.840 -33.456 -5.268 1.00 71.81 339 HIS A CA 1
ATOM 2727 C C . HIS A 1 339 ? -15.648 -34.706 -4.408 1.00 71.81 339 HIS A C 1
ATOM 2729 O O . HIS A 1 339 ? -16.577 -35.498 -4.247 1.00 71.81 339 HIS A O 1
ATOM 2735 N N . LEU A 1 340 ? -14.440 -34.900 -3.890 1.00 71.62 340 LEU A N 1
ATOM 2736 C CA . LEU A 1 340 ? -14.101 -36.056 -3.073 1.00 71.62 340 LEU A CA 1
ATOM 2737 C C . LEU A 1 340 ? -13.969 -35.612 -1.624 1.00 71.62 340 LEU A C 1
ATOM 2739 O O . LEU A 1 340 ? -12.999 -34.959 -1.250 1.00 71.62 340 LEU A O 1
ATOM 2743 N N . LEU A 1 341 ? -14.963 -35.971 -0.822 1.00 66.38 341 LEU A N 1
ATOM 2744 C CA . LEU A 1 341 ? -14.963 -35.713 0.608 1.00 66.38 341 LEU A CA 1
ATOM 2745 C C . LEU A 1 341 ? -14.277 -36.881 1.328 1.00 66.38 341 LEU A C 1
ATOM 2747 O O . LEU A 1 341 ? -14.637 -38.033 1.093 1.00 66.38 341 LEU A O 1
ATOM 2751 N N . ASN A 1 342 ? -13.315 -36.588 2.208 1.00 71.06 342 ASN A N 1
ATOM 2752 C CA . ASN A 1 342 ? -12.591 -37.581 3.020 1.00 71.06 342 ASN A CA 1
ATOM 2753 C C . ASN A 1 342 ? -11.863 -38.668 2.208 1.00 71.06 342 ASN A C 1
ATOM 2755 O O . ASN A 1 342 ? -11.826 -39.833 2.601 1.00 71.06 342 ASN A O 1
ATOM 2759 N N . HIS A 1 343 ? -11.299 -38.305 1.057 1.00 76.25 343 HIS A N 1
ATOM 2760 C CA . HIS A 1 343 ? -10.524 -39.244 0.256 1.00 76.25 343 HIS A CA 1
ATOM 2761 C C . HIS A 1 343 ? -9.153 -39.529 0.888 1.00 76.25 343 HIS A C 1
ATOM 2763 O O . HIS A 1 343 ? -8.442 -38.604 1.273 1.00 76.25 343 HIS A O 1
ATOM 2769 N N . ASP A 1 344 ? -8.787 -40.811 0.967 1.00 78.25 344 ASP A N 1
ATOM 2770 C CA . ASP A 1 344 ? -7.447 -41.255 1.351 1.00 78.25 344 ASP A CA 1
ATOM 2771 C C . ASP A 1 344 ? -6.467 -41.025 0.185 1.00 78.25 344 ASP A C 1
ATOM 2773 O O . ASP A 1 344 ? -6.551 -41.745 -0.814 1.00 78.25 344 ASP A O 1
ATOM 2777 N N . PRO A 1 345 ? -5.513 -40.082 0.303 1.00 71.88 345 PRO A N 1
ATOM 2778 C CA . PRO A 1 345 ? -4.591 -39.738 -0.779 1.00 71.88 345 PRO A CA 1
ATOM 2779 C C . PRO A 1 345 ? -3.637 -40.881 -1.160 1.00 71.88 345 PRO A C 1
ATOM 2781 O O . PRO A 1 345 ? -2.930 -40.778 -2.160 1.00 71.88 345 PRO A O 1
ATOM 2784 N N . LYS A 1 346 ? -3.588 -41.971 -0.379 1.00 77.62 346 LYS A N 1
ATOM 2785 C CA . LYS A 1 346 ? -2.799 -43.170 -0.699 1.00 77.62 346 LYS A CA 1
ATOM 2786 C C . LYS A 1 346 ? -3.521 -44.138 -1.633 1.00 77.62 346 LYS A C 1
ATOM 2788 O O . LYS A 1 346 ? -2.912 -45.116 -2.066 1.00 77.62 346 LYS A O 1
ATOM 2793 N N . GLN A 1 347 ? -4.797 -43.908 -1.931 1.00 76.12 347 GLN A N 1
ATOM 2794 C CA . GLN A 1 347 ? -5.583 -44.785 -2.791 1.00 76.12 347 GLN A CA 1
ATOM 2795 C C . GLN A 1 347 ? -5.767 -44.152 -4.173 1.00 76.12 347 GLN A C 1
ATOM 2797 O O . GLN A 1 347 ? -6.176 -42.996 -4.266 1.00 76.12 347 GLN A O 1
ATOM 2802 N N . PRO A 1 348 ? -5.491 -44.881 -5.269 1.00 70.25 348 PRO A N 1
ATOM 2803 C CA . PRO A 1 348 ? -5.693 -44.349 -6.607 1.00 70.25 348 PRO A CA 1
ATOM 2804 C C . PRO A 1 348 ? -7.176 -44.053 -6.859 1.00 70.25 348 PRO A C 1
ATOM 2806 O O . PRO A 1 348 ? -8.064 -44.837 -6.523 1.00 70.25 348 PRO A O 1
ATOM 2809 N N . LEU A 1 349 ? -7.442 -42.909 -7.485 1.00 68.69 349 LEU A N 1
ATOM 2810 C CA . LEU A 1 349 ? -8.782 -42.497 -7.883 1.00 68.69 349 LEU A CA 1
ATOM 2811 C C . LEU A 1 349 ? -9.124 -43.057 -9.262 1.00 68.69 349 LEU A C 1
ATOM 2813 O O . LEU A 1 349 ? -8.716 -42.512 -10.284 1.00 68.69 349 LEU A O 1
ATOM 2817 N N . GLY A 1 350 ? -9.907 -44.134 -9.289 1.00 63.66 350 GLY A N 1
ATOM 2818 C CA . GLY A 1 350 ? -10.367 -44.777 -10.520 1.00 63.66 350 GLY A CA 1
ATOM 2819 C C . GLY A 1 350 ? -10.599 -46.274 -10.327 1.00 63.66 350 GLY A C 1
ATOM 2820 O O . GLY A 1 350 ? -10.149 -46.845 -9.339 1.00 63.66 350 GLY A O 1
ATOM 2821 N N . LYS A 1 351 ? -11.337 -46.893 -11.251 1.00 52.78 351 LYS A N 1
ATOM 2822 C CA . LYS A 1 351 ? -11.331 -48.351 -11.432 1.00 52.78 351 LYS A CA 1
ATOM 2823 C C . LYS A 1 351 ? -10.273 -48.727 -12.450 1.00 52.78 351 LYS A C 1
ATOM 2825 O O . LYS A 1 351 ? -10.122 -47.932 -13.407 1.00 52.78 351 LYS A O 1
#

Sequence (351 aa):
MPVRKCSNGKWRIGDGECVYRTEAAANRAYVAYLAITGETEAQHEDKADKNKVSFDFDDTLEYPSVQQTAKRLMNEGYTVYIITRRQESANDAVYAVTDELGIPRRRVYFTNGAMKWETVKRLNIGRHYDNNEDELKLIRENTDTETYKVNASEEHIEIDHEMDDEEDSKGLNIYIKEETYNDYPEAASNNAKRALKYKEENGSSCGTPVGWTRARQLANREPLSRDTIARMASFKRHQQNKDVPYDEGCGGIMWDAWGGDAGINWAITKLQAIDNKDESMIYGYKRLQQDVKDVDVKQGIVTGYFSAFNIIDADGDIIRPGAFKRSIDEWFPKGRVKHLLNHDPKQPLGK

Secondary structure (DSSP, 8-state):
--EEE-TTS-EEETTS-S-BSSHHHHHHHHHHHHHHHT--GGGSS---EEEEEEE-IIIIITSHHHHHHHHHHHHTT-EEEEEE-S-GGG-HHHHHHHHHHT--GGGEEE-TTS-SHHHHHHHTEEEEEES-HHHHHHHHHHSSPEEEE-EEETTEEE-----S-SS------------EE----HHHHHHHHHHHHHHHHH----S-HHHHHHHHHHHTT--EEHHHHHHHHHGGGGGGGTTS-TTT-HHHHHHHHTTHHHHHHHHHHHHHHHHHHGGGS----------EEEEETTTTEEEE----TT-B-TTS-B--TTTTHHHHHHHTTTT-----TT--TTS-S--

Solvent-accessible surface area (backbone atoms only — not comparable to full-atom values): 20205 Å² total; per-residue (Å²): 78,58,70,45,78,41,97,86,67,21,14,16,52,51,90,52,70,67,73,25,79,40,66,72,57,30,47,54,52,49,55,51,49,28,68,74,71,73,53,54,71,84,81,27,54,83,68,27,35,76,55,25,35,34,32,25,38,80,75,29,47,72,40,70,72,44,41,50,51,52,51,49,42,45,74,74,68,34,49,67,34,38,48,30,47,48,45,70,90,68,37,68,69,59,49,55,54,29,59,73,70,68,46,58,70,95,37,56,44,59,48,59,64,45,76,59,40,66,56,40,55,74,70,35,31,14,32,38,38,34,51,50,64,72,54,45,51,49,24,52,78,74,39,70,33,49,55,35,39,36,50,66,50,103,88,48,75,51,71,54,69,84,71,98,67,99,84,70,95,66,78,81,77,81,73,77,70,79,65,58,48,52,86,66,49,69,63,9,23,50,30,6,42,51,31,50,50,48,36,70,77,71,51,72,95,58,77,51,74,68,48,54,48,48,12,49,39,42,45,68,58,46,70,36,40,63,70,56,30,48,54,38,30,60,50,58,84,49,55,93,32,41,83,35,50,68,92,79,36,55,33,18,38,48,34,18,17,56,11,30,74,52,25,25,52,46,21,42,55,49,44,50,53,51,59,56,63,42,55,83,63,68,92,68,75,86,75,64,70,75,48,73,76,46,72,42,79,90,81,73,45,76,40,65,53,93,72,64,65,76,42,71,46,98,87,69,48,63,47,47,89,73,62,62,47,69,56,46,71,67,30,44,87,69,68,68,66,76,87,77,80,90,68,62,88,88,55,81,91,74,133

pLDDT: mean 78.02, std 18.24, range [31.66, 98.56]